Protein AF-A0A954QXV8-F1 (afdb_monomer)

Structure (mmCIF, N/CA/C/O backbone):
data_AF-A0A954QXV8-F1
#
_entry.id   AF-A0A954QXV8-F1
#
loop_
_atom_site.group_PDB
_atom_site.id
_atom_site.type_symbol
_atom_site.label_atom_id
_atom_site.label_alt_id
_atom_site.label_comp_id
_atom_site.label_asym_id
_atom_site.label_entity_id
_atom_site.label_seq_id
_atom_site.pdbx_PDB_ins_code
_atom_site.Cartn_x
_atom_site.Cartn_y
_atom_site.Cartn_z
_atom_site.occupancy
_atom_site.B_iso_or_equiv
_atom_site.auth_seq_id
_atom_site.auth_comp_id
_atom_site.auth_asym_id
_atom_site.auth_atom_id
_atom_site.pdbx_PDB_model_num
ATOM 1 N N . MET A 1 1 ? 9.681 5.645 -32.734 1.00 37.25 1 MET A N 1
ATOM 2 C CA . MET A 1 1 ? 8.278 6.108 -32.811 1.00 37.25 1 MET A CA 1
ATOM 3 C C . MET A 1 1 ? 8.018 6.993 -31.603 1.00 37.25 1 MET A C 1
ATOM 5 O O . MET A 1 1 ? 8.696 6.823 -30.603 1.00 37.25 1 MET A O 1
ATOM 9 N N . VAL A 1 2 ? 7.163 7.994 -31.782 1.00 31.48 2 VAL A N 1
ATOM 10 C CA . VAL A 1 2 ? 7.075 9.261 -31.035 1.00 31.48 2 VAL A CA 1
ATOM 11 C C . VAL A 1 2 ? 6.656 9.068 -29.569 1.00 31.48 2 VAL A C 1
ATOM 13 O O . VAL A 1 2 ? 5.735 8.304 -29.302 1.00 31.48 2 VAL A O 1
ATOM 16 N N . ASN A 1 3 ? 7.324 9.783 -28.656 1.00 35.62 3 ASN A N 1
ATOM 17 C CA . ASN A 1 3 ? 6.923 9.980 -27.261 1.00 35.62 3 ASN A CA 1
ATOM 18 C C . ASN A 1 3 ? 5.467 10.511 -27.206 1.00 35.62 3 ASN A C 1
ATOM 20 O O . ASN A 1 3 ? 5.222 11.598 -27.732 1.00 35.62 3 ASN A O 1
ATOM 24 N N . PRO A 1 4 ? 4.490 9.782 -26.631 1.00 38.16 4 PRO A N 1
ATOM 25 C CA . PRO A 1 4 ? 3.106 10.252 -26.551 1.00 38.16 4 PRO A CA 1
ATOM 26 C C . PRO A 1 4 ? 2.882 11.381 -25.524 1.00 38.16 4 PRO A C 1
ATOM 28 O O . PRO A 1 4 ? 1.779 11.922 -25.468 1.00 38.16 4 PRO A O 1
ATOM 31 N N . TYR A 1 5 ? 3.904 11.776 -24.761 1.00 44.75 5 TYR A N 1
ATOM 32 C CA . TYR A 1 5 ? 3.844 12.832 -23.753 1.00 44.75 5 TYR A CA 1
ATOM 33 C C . TYR A 1 5 ? 4.898 13.892 -24.076 1.00 44.75 5 TYR A C 1
ATOM 35 O O . TYR A 1 5 ? 6.069 13.752 -23.745 1.00 44.75 5 TYR A O 1
ATOM 43 N N . GLY A 1 6 ? 4.479 14.916 -24.822 1.00 34.50 6 GLY A N 1
ATOM 44 C CA . GLY A 1 6 ? 5.359 15.978 -25.301 1.00 34.50 6 GLY A CA 1
ATOM 45 C C . GLY A 1 6 ? 6.200 16.606 -24.189 1.00 34.50 6 GLY A C 1
ATOM 46 O O . GLY A 1 6 ? 5.688 16.923 -23.117 1.00 34.50 6 GLY A O 1
ATOM 47 N N . ASP A 1 7 ? 7.482 16.801 -24.492 1.00 42.16 7 ASP A N 1
ATOM 48 C CA . ASP A 1 7 ? 8.396 17.650 -23.738 1.00 42.16 7 ASP A CA 1
ATOM 49 C C . ASP A 1 7 ? 7.859 19.087 -23.750 1.00 42.16 7 ASP A C 1
ATOM 51 O O . ASP A 1 7 ? 8.075 19.805 -24.720 1.00 42.16 7 ASP A O 1
ATOM 55 N N . GLU A 1 8 ? 7.121 19.497 -22.717 1.00 40.69 8 GLU A N 1
ATOM 56 C CA . GLU A 1 8 ? 7.140 20.867 -22.192 1.00 40.69 8 GLU A CA 1
ATOM 57 C C . GLU A 1 8 ? 6.254 21.010 -20.943 1.00 40.69 8 GLU A C 1
ATOM 59 O O . GLU A 1 8 ? 5.059 20.729 -20.962 1.00 40.69 8 GLU A O 1
ATOM 64 N N . GLN A 1 9 ? 6.870 21.577 -19.899 1.00 38.78 9 GLN A N 1
ATOM 65 C CA . GLN A 1 9 ? 6.298 22.033 -18.627 1.00 38.78 9 GLN A CA 1
ATOM 66 C C . GLN A 1 9 ? 5.905 20.928 -17.642 1.00 38.78 9 GLN A C 1
ATOM 68 O O . GLN A 1 9 ? 4.989 20.157 -17.883 1.00 38.78 9 GLN A O 1
ATOM 73 N N . LEU A 1 10 ? 6.553 20.934 -16.470 1.00 34.97 10 LEU A N 1
ATOM 74 C CA . LEU A 1 10 ? 5.924 21.175 -15.162 1.00 34.97 10 LEU A CA 1
ATOM 75 C C . LEU A 1 10 ? 6.959 20.950 -14.037 1.00 34.97 10 LEU A C 1
ATOM 77 O O . LEU A 1 10 ? 6.813 20.064 -13.205 1.00 34.97 10 LEU A O 1
ATOM 81 N N . LEU A 1 11 ? 7.971 21.820 -13.943 1.00 34.62 11 LEU A N 1
ATOM 82 C CA . LEU A 1 11 ? 8.543 22.120 -12.626 1.00 34.62 11 LEU A CA 1
ATOM 83 C C . LEU A 1 11 ? 7.467 22.904 -11.866 1.00 34.62 11 LEU A C 1
ATOM 85 O O . LEU A 1 11 ? 7.367 24.126 -11.997 1.00 34.62 11 LEU A O 1
ATOM 89 N N . ARG A 1 12 ? 6.579 22.196 -11.162 1.00 37.22 12 ARG A N 1
ATOM 90 C CA . ARG A 1 12 ? 5.643 22.834 -10.233 1.00 37.22 12 ARG A CA 1
ATOM 91 C C . ARG A 1 12 ? 6.369 23.027 -8.902 1.00 37.22 12 ARG A C 1
ATOM 93 O O . ARG A 1 12 ? 6.995 22.082 -8.435 1.00 37.22 12 ARG A O 1
ATOM 100 N N . PRO A 1 13 ? 6.303 24.219 -8.286 1.00 29.39 13 PRO A N 1
ATOM 101 C CA . PRO A 1 13 ? 6.719 24.361 -6.897 1.00 29.39 13 PRO A CA 1
ATOM 102 C C . PRO A 1 13 ? 5.909 23.375 -6.050 1.00 29.39 13 PRO A C 1
ATOM 104 O O . PRO A 1 13 ? 4.724 23.192 -6.334 1.00 29.39 13 PRO A O 1
ATOM 107 N N . HIS A 1 14 ? 6.535 22.762 -5.037 1.00 32.50 14 HIS A N 1
ATOM 108 C CA . HIS A 1 14 ? 5.836 21.994 -4.005 1.00 32.50 14 HIS A CA 1
ATOM 109 C C . HIS A 1 14 ? 4.647 22.829 -3.518 1.00 32.50 14 HIS A C 1
ATOM 111 O O . HIS A 1 14 ? 4.815 23.848 -2.842 1.00 32.50 14 HIS A O 1
ATOM 117 N N . VAL A 1 15 ? 3.438 22.466 -3.946 1.00 33.44 15 VAL A N 1
ATOM 118 C CA . VAL A 1 15 ? 2.226 23.111 -3.460 1.00 33.44 15 VAL A CA 1
ATOM 119 C C . VAL A 1 15 ? 2.023 22.533 -2.073 1.00 33.44 15 VAL A C 1
ATOM 121 O O . VAL A 1 15 ? 1.472 21.450 -1.936 1.00 33.44 15 VAL A O 1
ATOM 124 N N . GLN A 1 16 ? 2.483 23.247 -1.045 1.00 28.80 16 GLN A N 1
ATOM 125 C CA . GLN A 1 16 ? 2.063 22.961 0.321 1.00 28.80 16 GLN A CA 1
ATOM 126 C C . GLN A 1 16 ? 0.553 23.190 0.395 1.00 28.80 16 GLN A C 1
ATOM 128 O O . GLN A 1 16 ? 0.084 24.326 0.495 1.00 28.80 16 GLN A O 1
ATOM 133 N N . ILE A 1 17 ? -0.218 22.108 0.299 1.00 36.47 17 ILE A N 1
ATOM 134 C CA . ILE A 1 17 ? -1.624 22.116 0.678 1.00 36.47 17 ILE A CA 1
ATOM 135 C C . ILE A 1 17 ? -1.617 22.120 2.210 1.00 36.47 17 ILE A C 1
ATOM 137 O O . ILE A 1 17 ? -1.144 21.150 2.802 1.00 36.47 17 ILE A O 1
ATOM 141 N N . PRO A 1 18 ? -2.062 23.200 2.880 1.00 34.66 18 PRO A N 1
ATOM 142 C CA . PRO A 1 18 ? -2.102 23.209 4.334 1.00 34.66 18 PRO A CA 1
ATOM 143 C C . PRO A 1 18 ? -2.962 22.041 4.814 1.00 34.66 18 PRO A C 1
ATOM 145 O O . PRO A 1 18 ? -4.073 21.849 4.311 1.00 34.66 18 PRO A O 1
ATOM 148 N N . ALA A 1 19 ? -2.439 21.265 5.768 1.00 41.94 19 ALA A N 1
ATOM 149 C CA . ALA A 1 19 ? -3.180 20.167 6.366 1.00 41.94 19 ALA A CA 1
ATOM 150 C C . ALA A 1 19 ? -4.525 20.708 6.892 1.00 41.94 19 ALA A C 1
ATOM 152 O O . ALA A 1 19 ? -4.533 21.698 7.636 1.00 41.94 19 ALA A O 1
ATOM 153 N N . PRO A 1 20 ? -5.663 20.128 6.477 1.00 47.28 20 PRO A N 1
ATOM 154 C CA . PRO A 1 20 ? -6.968 20.575 6.943 1.00 47.28 20 PRO A CA 1
ATOM 155 C C . PRO A 1 20 ? -7.058 20.411 8.466 1.00 47.28 20 PRO A C 1
ATOM 157 O O . PRO A 1 20 ? -6.534 19.448 9.031 1.00 47.28 20 PRO A O 1
ATOM 160 N N . LYS A 1 21 ? -7.690 21.369 9.152 1.00 54.53 21 LYS A N 1
ATOM 161 C CA . LYS A 1 21 ? -7.796 21.335 10.619 1.00 54.53 21 LYS A CA 1
ATOM 162 C C . LYS A 1 21 ? -8.685 20.170 11.049 1.00 54.53 21 LYS A C 1
ATOM 164 O O . LYS A 1 21 ? -9.748 19.973 10.467 1.00 54.53 21 LYS A O 1
ATOM 169 N N . LEU A 1 22 ? -8.302 19.453 12.110 1.00 56.78 22 LEU A N 1
ATOM 170 C CA . LEU A 1 22 ? -9.068 18.317 12.655 1.00 56.78 22 LEU A CA 1
ATOM 171 C C . LEU A 1 22 ? -10.550 18.655 12.896 1.00 56.78 22 LEU A C 1
ATOM 173 O O . LEU A 1 22 ? -11.437 17.860 12.597 1.00 56.78 22 LEU A O 1
ATOM 177 N N . GLU A 1 23 ? -10.827 19.876 13.351 1.00 57.84 23 GLU A N 1
ATOM 178 C CA . GLU A 1 23 ? -12.173 20.404 13.618 1.00 57.84 23 GLU A CA 1
ATOM 179 C C . GLU A 1 23 ? -13.092 20.408 12.378 1.00 57.84 23 GLU A C 1
ATOM 181 O O . GLU A 1 23 ? -14.313 20.345 12.512 1.00 57.84 23 GLU A O 1
ATOM 186 N N . GLU A 1 24 ? -12.534 20.452 11.163 1.00 57.34 24 GLU A N 1
ATOM 187 C CA . GLU A 1 24 ? -13.291 20.405 9.902 1.00 57.34 24 GLU A CA 1
ATOM 188 C C . GLU A 1 24 ? -13.816 18.992 9.586 1.00 57.34 24 GLU A C 1
ATOM 190 O O . GLU A 1 24 ? -14.741 18.828 8.782 1.00 57.34 24 GLU A O 1
ATOM 195 N N . PHE A 1 25 ? -13.262 17.966 10.238 1.00 54.22 25 PHE A N 1
ATOM 196 C CA . PHE A 1 25 ? -13.650 16.569 10.052 1.00 54.22 25 PHE A CA 1
ATOM 197 C C . PHE A 1 25 ? -14.694 16.097 11.064 1.00 54.22 25 PHE A C 1
ATOM 199 O O . PHE A 1 25 ? -15.530 15.264 10.706 1.00 54.22 25 PHE A O 1
ATOM 206 N N . PHE A 1 26 ? -14.727 16.675 12.266 1.00 55.66 26 PHE A N 1
ATOM 207 C CA . PHE A 1 26 ? -15.616 16.270 13.359 1.00 55.66 26 PHE A CA 1
ATOM 208 C C . PHE A 1 26 ? -16.707 17.332 13.612 1.00 55.66 26 PHE A C 1
ATOM 210 O O . PHE A 1 26 ? -16.516 18.279 14.370 1.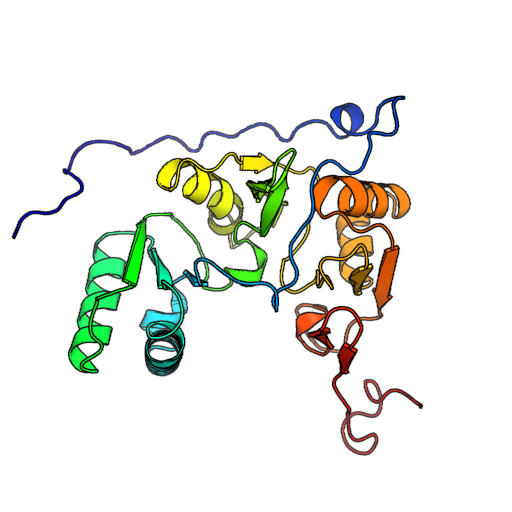00 55.66 26 PHE A O 1
ATOM 217 N N . GLY A 1 27 ? -17.870 17.188 12.958 1.00 51.31 27 GLY A N 1
ATOM 218 C CA . GLY A 1 27 ? -19.028 18.094 13.080 1.00 51.31 27 GLY A CA 1
ATOM 219 C C . GLY A 1 27 ? -20.341 17.375 13.454 1.00 51.31 27 GLY A C 1
ATOM 220 O O . GLY A 1 27 ? -20.436 16.162 13.277 1.00 51.31 27 GLY A O 1
ATOM 221 N N . PRO A 1 28 ? -21.390 18.092 13.926 1.00 45.66 28 PRO A N 1
ATOM 222 C CA . PRO A 1 28 ? -22.582 17.533 14.600 1.00 45.66 28 PRO A CA 1
ATOM 223 C C . PRO A 1 28 ? -23.563 16.728 13.721 1.00 45.66 28 PRO A C 1
ATOM 225 O O . PRO A 1 28 ? -24.684 16.438 14.135 1.00 45.66 28 PRO A O 1
ATOM 228 N N . ALA A 1 29 ? -23.157 16.328 12.521 1.00 47.06 29 ALA A N 1
ATOM 229 C CA . ALA A 1 29 ? -23.859 15.335 11.725 1.00 47.06 29 ALA A CA 1
ATOM 230 C C . ALA A 1 29 ? -22.914 14.148 11.546 1.00 47.06 29 ALA A C 1
ATOM 232 O O . ALA A 1 29 ? -22.056 14.190 10.665 1.00 47.06 29 ALA A O 1
ATOM 233 N N . ALA A 1 30 ? -23.074 13.110 12.375 1.00 43.81 30 ALA A N 1
ATOM 234 C CA . ALA A 1 30 ? -22.459 11.803 12.158 1.00 43.81 30 ALA A CA 1
ATOM 235 C C . ALA A 1 30 ? -22.777 11.367 10.719 1.00 43.81 30 ALA A C 1
ATOM 237 O O . ALA A 1 30 ? -23.913 11.021 10.377 1.00 43.81 30 ALA A O 1
ATOM 238 N N . ALA A 1 31 ? -21.808 11.543 9.827 1.00 47.50 31 ALA A N 1
ATOM 239 C CA . ALA A 1 31 ? -22.0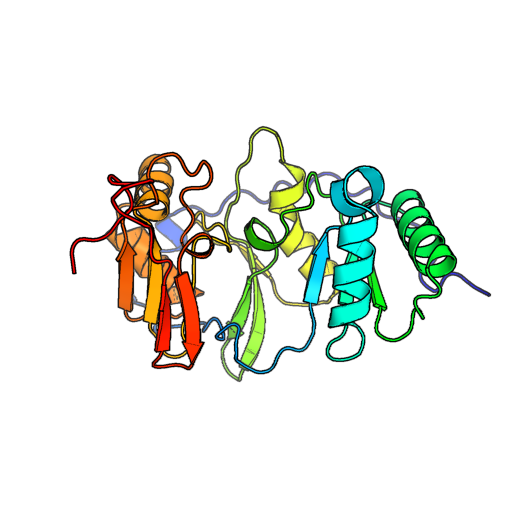17 11.350 8.410 1.00 47.50 31 ALA A CA 1
ATOM 240 C C . ALA A 1 31 ? -21.978 9.849 8.138 1.00 47.50 31 ALA A C 1
ATOM 242 O O . ALA A 1 31 ? -20.987 9.194 8.439 1.00 47.50 31 ALA A O 1
ATOM 243 N N . LYS A 1 32 ? -23.059 9.335 7.542 1.00 56.78 32 LYS A N 1
ATOM 244 C CA . LYS A 1 32 ? -23.138 8.007 6.918 1.00 56.78 32 LYS A CA 1
ATOM 245 C C . LYS A 1 32 ? -21.806 7.632 6.259 1.00 56.78 32 LYS A C 1
ATOM 247 O O . LYS A 1 32 ? -21.222 8.491 5.598 1.00 56.78 32 LYS A O 1
ATOM 252 N N . GLN A 1 33 ? -21.400 6.368 6.389 1.00 60.97 33 GLN A N 1
ATOM 253 C CA . GLN A 1 33 ? -20.302 5.742 5.643 1.00 60.97 33 GLN A CA 1
ATOM 254 C C . GLN A 1 33 ? -20.290 6.272 4.200 1.00 60.97 33 GLN A C 1
ATOM 256 O O . GLN A 1 33 ? -21.235 6.046 3.438 1.00 60.97 33 GLN A O 1
ATOM 261 N N . ARG A 1 34 ? -19.284 7.087 3.860 1.00 75.88 34 ARG A N 1
ATOM 262 C CA . ARG A 1 34 ? -19.252 7.819 2.578 1.00 75.88 34 ARG A CA 1
ATOM 263 C C . ARG A 1 34 ? -18.535 7.039 1.492 1.00 75.88 34 ARG A C 1
ATOM 265 O O . ARG A 1 34 ? -18.808 7.230 0.308 1.00 75.88 34 ARG A O 1
ATOM 272 N N . TYR A 1 35 ? -17.609 6.193 1.916 1.00 91.06 35 TYR A N 1
ATOM 273 C CA . TYR A 1 35 ? -16.692 5.474 1.059 1.00 91.06 35 TYR A CA 1
ATOM 274 C C . TYR A 1 35 ? -16.529 4.048 1.574 1.00 91.06 35 TYR A C 1
ATOM 276 O O . TYR A 1 35 ? -16.724 3.773 2.758 1.00 91.06 35 TYR A O 1
ATOM 284 N N . ARG A 1 36 ? -16.183 3.138 0.668 1.00 93.38 36 ARG A N 1
ATOM 285 C CA . ARG A 1 36 ? -15.904 1.738 0.985 1.00 93.38 36 ARG A CA 1
ATOM 286 C C . ARG A 1 36 ? -14.626 1.308 0.291 1.00 93.38 36 ARG A C 1
ATOM 288 O O . ARG A 1 36 ? -14.577 1.344 -0.941 1.00 93.38 36 ARG A O 1
ATOM 295 N N . LEU A 1 37 ? -13.643 0.852 1.057 1.00 96.31 37 LEU A N 1
ATOM 296 C CA . LEU A 1 37 ? -12.468 0.184 0.517 1.00 96.31 37 LEU A CA 1
ATOM 297 C C . LEU A 1 37 ? -12.865 -1.245 0.081 1.00 96.31 37 LEU A C 1
ATOM 299 O O . LEU A 1 37 ? -13.433 -1.994 0.882 1.00 96.31 37 LEU A O 1
ATOM 303 N N . PRO A 1 38 ? -12.673 -1.629 -1.194 1.00 96.69 38 PRO A N 1
ATOM 304 C CA . PRO A 1 38 ? -12.849 -3.013 -1.631 1.00 96.69 38 PRO A CA 1
ATOM 305 C C . PRO A 1 38 ? -11.864 -3.958 -0.933 1.00 96.69 38 PRO A C 1
ATOM 307 O O . PRO A 1 38 ? -10.802 -3.534 -0.487 1.00 96.69 38 PRO A O 1
ATOM 310 N N . ALA A 1 39 ? -12.200 -5.246 -0.872 1.00 97.19 39 ALA A N 1
ATOM 311 C CA . ALA A 1 39 ? -11.250 -6.247 -0.396 1.00 97.19 39 ALA A CA 1
ATOM 312 C C . ALA A 1 39 ? -10.165 -6.503 -1.447 1.00 97.19 39 ALA A C 1
ATOM 314 O O . ALA A 1 39 ? -10.439 -6.404 -2.643 1.00 97.19 39 ALA A O 1
ATOM 315 N N . GLU A 1 40 ? -8.979 -6.948 -1.034 1.00 96.62 40 GLU A N 1
ATOM 316 C CA . GLU A 1 40 ? -7.911 -7.283 -1.986 1.00 96.62 40 GLU A CA 1
ATOM 317 C C . GLU A 1 40 ? -8.281 -8.473 -2.897 1.00 96.62 40 GLU A C 1
ATOM 319 O O . GLU A 1 40 ? -7.838 -8.544 -4.038 1.00 96.62 40 GLU A O 1
ATOM 324 N N . PHE A 1 41 ? -9.168 -9.371 -2.455 1.00 95.88 41 PHE A N 1
ATOM 325 C CA . PHE A 1 41 ? -9.691 -10.463 -3.288 1.00 95.88 41 PHE A CA 1
ATOM 326 C C . PHE A 1 41 ? -10.864 -10.050 -4.205 1.00 95.88 41 PHE A C 1
ATOM 328 O O . PHE A 1 41 ? -11.326 -10.872 -5.001 1.00 95.88 41 PHE A O 1
ATOM 335 N N . ASP A 1 42 ? -11.401 -8.826 -4.088 1.00 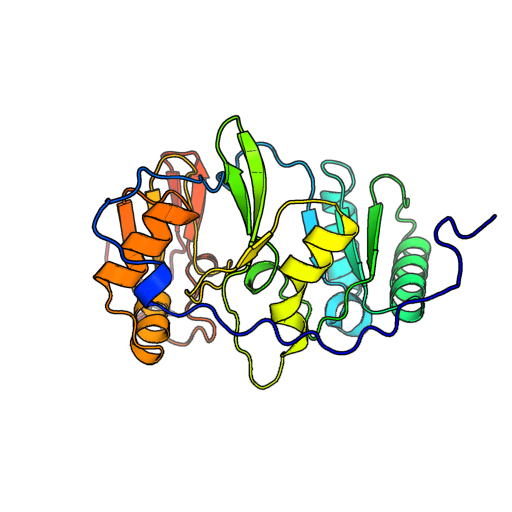95.75 42 ASP A N 1
ATOM 336 C CA . ASP A 1 42 ? -12.405 -8.325 -5.038 1.00 95.75 42 ASP A CA 1
ATOM 337 C C . ASP A 1 42 ? -11.724 -8.056 -6.411 1.00 95.75 42 ASP A C 1
ATOM 339 O O . ASP A 1 42 ? -10.514 -7.835 -6.472 1.00 95.75 42 ASP A O 1
ATOM 343 N N . PRO A 1 43 ? -12.458 -8.071 -7.544 1.00 94.00 43 PRO A N 1
ATOM 344 C CA . PRO A 1 43 ? -11.863 -7.839 -8.862 1.00 94.00 43 PRO A CA 1
ATOM 345 C C . PRO A 1 43 ? -11.101 -6.510 -8.959 1.00 94.00 43 PRO A C 1
ATOM 347 O O . PRO A 1 43 ? -11.651 -5.448 -8.660 1.00 94.00 43 PRO A O 1
ATOM 350 N N . GLN A 1 44 ? -9.861 -6.577 -9.443 1.00 92.38 44 GLN A N 1
ATOM 351 C CA . GLN A 1 44 ? -8.945 -5.441 -9.540 1.00 92.38 44 GLN A CA 1
ATOM 352 C C . GLN A 1 44 ? -8.796 -4.959 -10.990 1.00 92.38 44 GLN A C 1
ATOM 354 O O . GLN A 1 44 ? -8.908 -5.740 -11.935 1.00 92.38 44 GLN A O 1
ATOM 359 N N . GLN A 1 45 ? -8.523 -3.664 -11.168 1.00 91.50 45 GLN A N 1
ATOM 360 C CA . GLN A 1 45 ? -8.275 -3.058 -12.487 1.00 91.50 45 GLN A CA 1
ATOM 361 C C . GLN A 1 45 ? -6.792 -2.795 -12.772 1.00 91.50 45 GLN A C 1
ATOM 363 O O . GLN A 1 45 ? -6.453 -2.418 -13.891 1.00 91.50 45 GLN A O 1
ATOM 368 N N . GLY A 1 46 ? -5.922 -2.963 -11.780 1.00 94.31 46 GLY A N 1
ATOM 369 C CA . GLY A 1 46 ? -4.503 -2.655 -11.885 1.00 94.31 46 GLY A CA 1
ATOM 370 C C . GLY A 1 46 ? -3.740 -3.128 -10.651 1.00 94.31 46 GLY A C 1
ATOM 371 O O . GLY A 1 46 ? -4.319 -3.184 -9.568 1.00 94.31 46 GLY A O 1
ATOM 372 N N . LEU A 1 47 ? -2.454 -3.419 -10.823 1.00 97.38 47 LEU A N 1
ATOM 373 C CA . LEU A 1 47 ? -1.470 -3.536 -9.749 1.00 97.38 47 LEU A CA 1
ATOM 374 C C . LEU A 1 47 ? -0.550 -2.316 -9.816 1.00 97.38 47 LEU A C 1
ATOM 376 O O . LEU A 1 47 ? 0.093 -2.103 -10.842 1.00 97.38 47 LEU A O 1
ATOM 380 N N . LEU A 1 48 ? -0.488 -1.530 -8.744 1.00 97.62 48 LEU A N 1
ATOM 381 C CA . LEU A 1 48 ? 0.448 -0.414 -8.626 1.00 97.62 48 LEU A CA 1
ATOM 382 C C . LEU A 1 48 ? 1.790 -0.915 -8.081 1.00 97.62 48 LEU A C 1
ATOM 384 O O . LEU A 1 48 ? 1.810 -1.693 -7.129 1.00 97.62 48 LEU A O 1
ATOM 388 N N . LEU A 1 49 ? 2.892 -0.476 -8.683 1.00 97.50 49 LEU A N 1
ATOM 389 C CA . LEU A 1 49 ? 4.240 -0.902 -8.323 1.00 97.50 49 LEU A CA 1
ATOM 390 C C . LEU A 1 49 ? 5.211 0.283 -8.407 1.00 97.50 49 LEU A C 1
ATOM 392 O O . LEU A 1 49 ? 5.369 0.864 -9.474 1.00 97.50 49 LEU A O 1
ATOM 396 N N . ALA A 1 50 ? 5.883 0.637 -7.314 1.00 97.25 50 ALA A N 1
ATOM 397 C CA . ALA A 1 50 ? 6.892 1.701 -7.311 1.00 97.25 50 ALA A CA 1
ATOM 398 C C . ALA A 1 50 ? 8.294 1.188 -7.659 1.00 97.25 50 ALA A C 1
ATOM 400 O O . ALA A 1 50 ? 8.851 0.373 -6.931 1.00 97.25 50 ALA A O 1
ATOM 401 N N . CYS A 1 51 ? 8.877 1.649 -8.769 1.00 96.25 51 CYS A N 1
ATOM 402 C CA . CYS A 1 51 ? 10.070 1.028 -9.348 1.00 96.25 51 CYS A CA 1
ATOM 403 C C . CYS A 1 51 ? 11.356 1.185 -8.521 1.00 96.25 51 CYS A C 1
ATOM 405 O O . CYS A 1 51 ? 12.093 0.210 -8.446 1.00 96.25 51 CYS A O 1
ATOM 407 N N . ARG A 1 52 ? 11.626 2.363 -7.935 1.00 94.00 52 ARG A N 1
ATOM 408 C CA . ARG A 1 52 ? 12.785 2.727 -7.068 1.00 94.00 52 ARG A CA 1
ATOM 409 C C . ARG A 1 52 ? 13.844 1.638 -6.844 1.00 94.00 52 ARG A C 1
ATOM 411 O O . ARG A 1 52 ? 14.541 1.235 -7.772 1.00 94.00 52 ARG A O 1
ATOM 418 N N . GLU A 1 53 ? 13.983 1.168 -5.605 1.00 94.31 53 GLU A N 1
ATOM 419 C CA . GLU A 1 53 ? 14.981 0.184 -5.205 1.00 94.31 53 GLU A CA 1
ATOM 420 C C . GLU A 1 53 ? 14.713 -1.187 -5.838 1.00 94.31 53 GLU A C 1
ATOM 422 O O . GLU A 1 53 ? 15.622 -2.016 -5.906 1.00 94.31 53 GLU A O 1
ATOM 427 N N . MET A 1 54 ? 13.500 -1.433 -6.350 1.00 94.50 54 MET A N 1
ATOM 428 C CA . MET A 1 54 ? 13.182 -2.661 -7.074 1.00 94.50 54 MET A CA 1
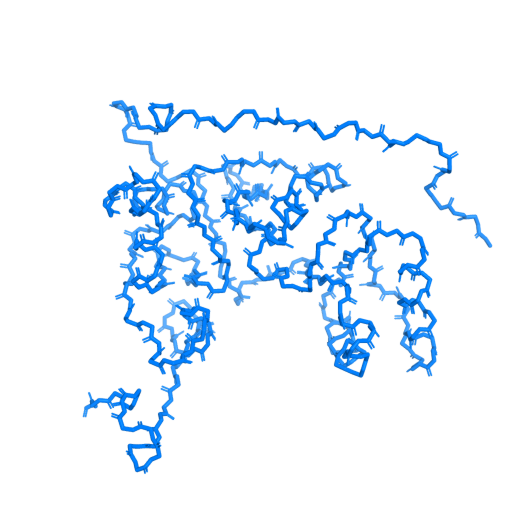ATOM 429 C C . MET A 1 54 ? 14.012 -2.819 -8.350 1.00 94.50 54 MET A C 1
ATOM 431 O O . MET A 1 54 ? 14.416 -3.938 -8.646 1.00 94.50 54 MET A O 1
ATOM 435 N N . LEU A 1 55 ? 14.314 -1.743 -9.079 1.00 95.69 55 LEU A N 1
ATOM 436 C CA . LEU A 1 55 ? 15.149 -1.837 -10.282 1.00 95.69 55 LEU A CA 1
ATOM 437 C C . LEU A 1 55 ? 16.632 -2.016 -9.948 1.00 95.69 55 LEU A C 1
ATOM 439 O O . LEU A 1 55 ? 17.304 -2.837 -10.565 1.00 95.69 55 LEU A O 1
ATOM 443 N N . ASP A 1 56 ? 17.137 -1.274 -8.963 1.00 92.44 56 ASP A N 1
ATOM 444 C CA . ASP A 1 56 ? 18.581 -1.208 -8.705 1.00 92.44 56 ASP A CA 1
ATOM 445 C C . ASP A 1 56 ? 19.066 -2.295 -7.735 1.00 92.44 56 ASP A C 1
ATOM 447 O O . ASP A 1 56 ? 20.162 -2.836 -7.882 1.00 92.44 56 ASP A O 1
ATOM 451 N N . THR A 1 57 ? 18.255 -2.623 -6.725 1.00 96.44 57 THR A N 1
ATOM 452 C CA . THR A 1 57 ? 18.638 -3.527 -5.626 1.00 96.44 57 THR A CA 1
ATOM 453 C C . THR A 1 57 ? 18.002 -4.906 -5.765 1.00 96.44 57 THR A C 1
ATOM 455 O O . THR A 1 57 ? 18.615 -5.906 -5.390 1.00 96.44 57 THR A O 1
ATOM 458 N N . LEU A 1 58 ? 16.784 -4.982 -6.311 1.00 97.25 58 LEU A N 1
ATOM 459 C CA . LEU A 1 58 ? 16.012 -6.225 -6.424 1.00 97.25 58 LEU A CA 1
ATOM 460 C C . LEU A 1 58 ? 15.522 -6.515 -7.864 1.00 97.25 58 LEU A C 1
ATOM 462 O O . LEU A 1 58 ? 14.372 -6.941 -8.026 1.00 97.25 58 LEU A O 1
ATOM 466 N N . PRO A 1 59 ? 16.357 -6.349 -8.914 1.00 97.38 59 PRO A N 1
ATOM 467 C CA . PRO A 1 59 ? 15.908 -6.400 -10.313 1.00 97.38 59 PRO A CA 1
ATOM 468 C C . PRO A 1 59 ? 15.218 -7.718 -10.680 1.00 97.38 59 PRO A C 1
ATOM 470 O O . PRO A 1 59 ? 14.218 -7.738 -11.397 1.00 97.38 59 PRO A O 1
ATOM 473 N N . GLU A 1 60 ? 15.709 -8.836 -10.145 1.00 97.69 60 GLU A N 1
ATOM 474 C CA . GLU A 1 60 ? 15.119 -10.152 -10.394 1.00 97.69 60 GLU A CA 1
ATOM 475 C C . GLU A 1 60 ? 13.721 -10.289 -9.779 1.00 97.69 60 GLU A C 1
ATOM 477 O O . GLU A 1 60 ? 12.827 -10.870 -10.396 1.00 97.69 60 GLU A O 1
ATOM 482 N N . LEU A 1 61 ? 13.504 -9.729 -8.583 1.00 97.56 61 LEU A N 1
ATOM 483 C CA . LEU A 1 61 ? 12.189 -9.725 -7.942 1.00 97.56 61 LEU A CA 1
ATOM 484 C C . LEU A 1 61 ? 11.211 -8.856 -8.735 1.00 97.56 61 LEU A C 1
ATOM 486 O O . LEU A 1 61 ? 10.089 -9.289 -8.996 1.00 97.56 61 LEU A O 1
ATOM 490 N N . PHE A 1 62 ? 11.650 -7.675 -9.174 1.00 98.06 62 PHE A N 1
ATOM 491 C CA . PHE A 1 62 ? 10.861 -6.806 -10.045 1.00 98.06 62 PHE A CA 1
ATOM 492 C C . PHE A 1 62 ? 10.392 -7.554 -11.300 1.00 98.06 62 PHE A C 1
ATOM 494 O O . PHE A 1 62 ? 9.192 -7.620 -11.581 1.00 98.06 62 PHE A O 1
ATOM 501 N N . VAL A 1 63 ? 11.316 -8.209 -12.011 1.00 98.31 63 VAL A N 1
ATOM 502 C CA . VAL A 1 63 ? 10.993 -8.997 -13.210 1.00 98.31 63 VAL A CA 1
ATOM 503 C C . VAL A 1 63 ? 10.029 -10.139 -12.885 1.00 98.31 63 VAL A C 1
ATOM 505 O O . VAL A 1 63 ? 9.112 -10.398 -13.667 1.00 98.31 63 VAL A O 1
ATOM 508 N N . GLN A 1 64 ? 10.202 -10.828 -11.754 1.00 98.31 64 GLN A N 1
ATOM 509 C CA . GLN A 1 64 ? 9.312 -11.916 -11.338 1.00 98.31 64 GLN A CA 1
ATOM 510 C C . GLN A 1 64 ? 7.888 -11.426 -11.059 1.00 98.31 64 GLN A C 1
ATOM 512 O O . GLN A 1 64 ? 6.939 -12.037 -11.558 1.00 98.31 64 GLN A O 1
ATOM 517 N N . ILE A 1 65 ? 7.735 -10.313 -10.335 1.00 98.12 65 ILE A N 1
ATOM 518 C CA . ILE A 1 65 ? 6.433 -9.692 -10.059 1.00 98.12 65 ILE A CA 1
ATOM 519 C C . ILE A 1 65 ? 5.757 -9.301 -11.375 1.00 98.12 65 ILE A C 1
ATOM 521 O O . ILE A 1 65 ? 4.631 -9.726 -11.636 1.00 98.12 65 ILE A O 1
ATOM 525 N N . VAL A 1 66 ? 6.453 -8.560 -12.246 1.00 98.38 66 VAL A N 1
ATOM 526 C CA . VAL A 1 66 ? 5.890 -8.097 -13.525 1.00 98.38 66 VAL A CA 1
ATOM 527 C C . VAL A 1 66 ? 5.512 -9.281 -14.420 1.00 98.38 66 VAL A C 1
ATOM 529 O O . VAL A 1 66 ? 4.414 -9.307 -14.981 1.00 98.38 66 VAL A O 1
ATOM 532 N N . ARG A 1 67 ? 6.376 -10.301 -14.520 1.00 98.19 67 ARG A N 1
ATOM 533 C CA . ARG A 1 67 ? 6.114 -11.520 -15.303 1.00 98.19 67 ARG A CA 1
ATOM 534 C C . ARG A 1 67 ? 4.866 -12.252 -14.815 1.00 98.19 67 ARG A C 1
ATOM 536 O O . ARG A 1 67 ? 4.110 -12.754 -15.647 1.00 98.19 67 ARG A O 1
ATOM 543 N N . ALA A 1 68 ? 4.673 -12.330 -13.500 1.00 98.25 68 ALA A N 1
ATOM 544 C CA . ALA A 1 68 ? 3.538 -13.011 -12.893 1.00 98.25 68 ALA A CA 1
ATOM 545 C C . ALA A 1 68 ? 2.239 -12.200 -13.011 1.00 98.25 68 ALA A C 1
ATOM 547 O O . ALA A 1 68 ? 1.207 -12.772 -13.340 1.00 98.25 68 ALA A O 1
ATOM 548 N N . ALA A 1 69 ? 2.278 -10.885 -12.785 1.00 97.69 69 ALA A N 1
ATOM 549 C CA . ALA A 1 69 ? 1.081 -10.044 -12.724 1.00 97.69 69 ALA A CA 1
ATOM 550 C C . ALA A 1 69 ? 0.537 -9.649 -14.108 1.00 97.69 69 ALA A C 1
ATOM 552 O O . ALA A 1 69 ? -0.673 -9.731 -14.340 1.00 97.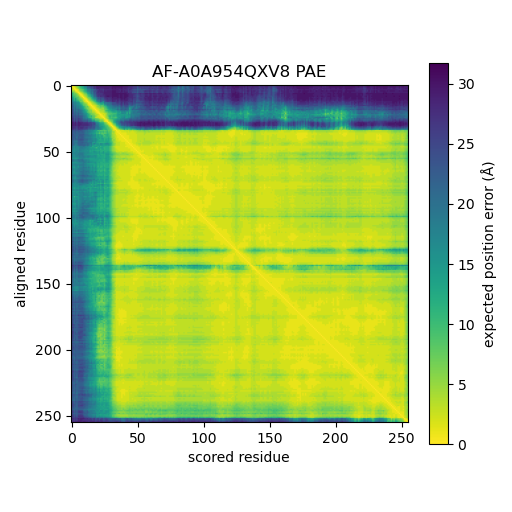69 69 ALA A O 1
ATOM 553 N N . ARG A 1 70 ? 1.421 -9.273 -15.049 1.00 97.12 70 ARG A N 1
ATOM 554 C CA . ARG A 1 70 ? 1.058 -8.724 -16.374 1.00 97.12 70 ARG A CA 1
ATOM 555 C C . ARG A 1 70 ? -0.001 -9.543 -17.131 1.00 97.12 70 ARG A C 1
ATOM 557 O O . ARG A 1 70 ? -0.884 -8.924 -17.723 1.00 97.12 70 ARG A O 1
ATOM 564 N N . PRO A 1 71 ? 0.039 -10.892 -17.176 1.00 97.00 71 PRO A N 1
ATOM 565 C CA . PRO A 1 71 ? -0.966 -11.672 -17.906 1.00 97.00 71 PRO A CA 1
ATOM 566 C C . PRO A 1 71 ? -2.386 -11.594 -17.326 1.00 97.00 71 PRO A C 1
ATOM 568 O O . PRO A 1 71 ? -3.331 -11.996 -18.003 1.00 97.00 71 PRO A O 1
ATOM 571 N N . HIS A 1 72 ? -2.542 -11.125 -16.085 1.00 95.88 72 HIS A N 1
ATOM 572 C CA . HIS A 1 72 ? -3.805 -11.161 -15.346 1.00 95.88 72 HIS A CA 1
ATOM 573 C C . HIS A 1 72 ? -4.404 -9.775 -15.112 1.00 95.88 72 HIS A C 1
ATOM 575 O O . HIS A 1 72 ? -5.624 -9.626 -15.156 1.00 95.88 72 HIS A O 1
ATOM 581 N N . VAL A 1 73 ? -3.565 -8.767 -14.870 1.00 96.25 73 VAL A N 1
ATOM 582 C CA . VAL A 1 73 ? -3.997 -7.413 -14.514 1.00 96.25 73 VAL A CA 1
ATOM 583 C C . VAL A 1 73 ? -3.013 -6.383 -15.084 1.00 96.25 73 VAL A C 1
ATOM 585 O O . VAL A 1 73 ? -1.820 -6.688 -15.170 1.00 96.25 73 VAL A O 1
ATOM 588 N N . PRO A 1 74 ? -3.472 -5.188 -15.510 1.00 97.00 74 PRO A N 1
ATOM 589 C CA . PRO A 1 74 ? -2.566 -4.103 -15.877 1.00 97.00 74 PRO A CA 1
ATOM 590 C C . PRO A 1 74 ? -1.572 -3.802 -14.754 1.00 97.00 74 PRO A C 1
ATOM 592 O O . PRO A 1 74 ? -1.972 -3.657 -13.601 1.00 97.00 74 PRO A O 1
ATOM 595 N N . VAL A 1 75 ? -0.286 -3.693 -15.078 1.00 98.25 75 VAL A N 1
ATOM 596 C CA . VAL A 1 75 ? 0.750 -3.314 -14.107 1.00 98.25 75 VAL A CA 1
ATOM 597 C C . VAL A 1 75 ? 1.079 -1.845 -14.320 1.00 98.25 75 VAL A C 1
ATOM 599 O O . VAL A 1 75 ? 1.565 -1.459 -15.383 1.00 98.25 75 VAL A O 1
ATOM 602 N N . VAL A 1 76 ? 0.778 -1.026 -13.319 1.00 97.81 76 VAL A N 1
ATOM 603 C CA . VAL A 1 76 ? 1.026 0.414 -13.305 1.00 97.81 76 VAL A CA 1
ATOM 604 C C . VAL A 1 76 ? 2.296 0.667 -12.505 1.00 97.81 76 VAL A C 1
ATOM 606 O O . VAL A 1 76 ? 2.325 0.473 -11.296 1.00 97.81 76 VAL A O 1
ATOM 609 N N . MET A 1 77 ? 3.352 1.083 -13.187 1.00 97.56 77 MET A N 1
ATOM 610 C CA . MET A 1 77 ? 4.668 1.326 -12.616 1.00 97.56 77 MET A CA 1
ATOM 611 C C . MET A 1 77 ? 4.869 2.812 -12.343 1.00 97.56 77 MET A C 1
ATOM 613 O O . MET A 1 77 ? 4.772 3.631 -13.261 1.00 97.56 77 MET A O 1
ATOM 617 N N . LEU A 1 78 ? 5.157 3.155 -11.091 1.00 98.00 78 LEU A N 1
ATOM 618 C CA . LEU A 1 78 ? 5.600 4.493 -10.728 1.00 98.00 78 LEU A CA 1
ATOM 619 C C . LEU A 1 78 ? 7.084 4.616 -11.029 1.00 98.00 78 LEU A C 1
ATOM 621 O O . LEU A 1 78 ? 7.878 3.777 -10.602 1.00 98.00 78 LEU A O 1
ATOM 625 N N . VAL A 1 79 ? 7.437 5.669 -11.756 1.00 97.25 79 VAL A N 1
ATOM 626 C CA . VAL A 1 79 ? 8.822 6.027 -12.065 1.00 97.25 79 VAL A CA 1
ATOM 627 C C . VAL A 1 79 ? 9.083 7.477 -11.674 1.00 97.25 79 VAL A C 1
ATOM 629 O O . VAL A 1 79 ? 8.185 8.306 -11.782 1.00 97.25 79 VAL A O 1
ATOM 632 N N . ASN A 1 80 ? 10.286 7.802 -11.208 1.00 95.69 80 ASN A N 1
ATOM 633 C CA . ASN A 1 80 ? 10.626 9.182 -10.835 1.00 95.69 80 ASN A CA 1
ATOM 634 C C . ASN A 1 80 ? 10.815 10.084 -12.050 1.00 95.69 80 ASN A C 1
ATOM 636 O O . ASN A 1 80 ? 10.515 11.271 -11.981 1.00 95.69 80 ASN A O 1
ATOM 640 N N . ASP A 1 81 ? 11.363 9.524 -13.125 1.00 94.94 81 ASP A N 1
ATOM 641 C CA . ASP A 1 81 ? 11.772 10.255 -14.312 1.00 94.94 81 ASP A CA 1
ATOM 642 C C . ASP A 1 81 ? 11.953 9.314 -15.518 1.00 94.94 81 ASP A C 1
ATOM 644 O O . ASP A 1 81 ? 11.822 8.083 -15.449 1.00 94.94 81 ASP A O 1
ATOM 648 N N . ASN A 1 82 ? 12.306 9.921 -16.650 1.00 95.94 82 ASN A N 1
ATOM 649 C CA . ASN A 1 82 ? 12.612 9.221 -17.889 1.00 95.94 82 ASN A CA 1
ATOM 650 C C . ASN A 1 82 ? 13.839 8.293 -17.807 1.00 95.94 82 ASN A C 1
ATOM 652 O O . ASN A 1 82 ? 13.966 7.399 -18.644 1.00 95.94 82 ASN A O 1
ATOM 656 N N . GLU A 1 83 ? 14.788 8.514 -16.897 1.00 96.62 83 GLU A N 1
ATOM 657 C CA . GLU A 1 83 ? 15.952 7.632 -16.740 1.00 96.62 83 GLU A CA 1
ATOM 658 C C . GLU A 1 83 ? 15.528 6.317 -16.091 1.00 96.62 83 GLU A C 1
ATOM 660 O O . GLU A 1 83 ? 15.773 5.249 -16.656 1.00 96.62 83 GLU A O 1
ATOM 665 N N . GLN A 1 84 ? 14.780 6.388 -14.992 1.00 96.81 84 GLN A N 1
ATOM 666 C CA . GLN A 1 84 ? 14.238 5.206 -14.331 1.00 96.81 84 GLN A CA 1
ATOM 667 C C . GLN A 1 84 ? 13.252 4.445 -15.228 1.00 96.81 84 GLN A C 1
ATOM 669 O O . GLN A 1 84 ? 13.267 3.213 -15.258 1.00 96.81 84 GLN A O 1
ATOM 674 N N . TRP A 1 85 ? 12.446 5.158 -16.023 1.00 97.56 85 TRP A N 1
ATOM 675 C CA . TRP A 1 85 ? 11.610 4.536 -17.054 1.00 97.56 85 TRP A CA 1
ATOM 676 C C . TRP A 1 85 ? 12.437 3.724 -18.061 1.00 97.56 85 TRP A C 1
ATOM 678 O O . TRP A 1 85 ? 12.111 2.565 -18.331 1.00 97.56 85 TRP A O 1
ATOM 688 N N . ARG A 1 86 ? 13.525 4.297 -18.599 1.00 98.06 86 ARG A N 1
ATOM 689 C CA . ARG A 1 86 ? 14.415 3.581 -19.531 1.00 98.06 86 ARG A CA 1
ATOM 690 C C . ARG A 1 86 ? 15.046 2.366 -18.864 1.00 98.06 86 ARG A C 1
ATOM 692 O O . ARG A 1 86 ? 15.036 1.299 -19.469 1.00 98.06 86 ARG A O 1
ATOM 699 N N . HIS A 1 87 ? 15.516 2.506 -17.625 1.00 97.88 87 HIS A N 1
ATOM 700 C CA . HIS A 1 87 ? 16.102 1.396 -16.878 1.00 97.88 87 HIS A CA 1
ATOM 701 C C . HIS A 1 87 ? 15.101 0.239 -16.710 1.00 97.88 87 HIS A C 1
ATOM 703 O O . HIS A 1 87 ? 15.435 -0.911 -17.000 1.00 97.88 87 HIS A O 1
ATOM 709 N N . ALA A 1 88 ? 13.849 0.533 -16.341 1.00 97.94 88 ALA A N 1
ATOM 710 C CA . ALA A 1 88 ? 12.798 -0.480 -16.243 1.00 97.94 88 ALA A CA 1
ATOM 711 C C . ALA A 1 88 ? 12.577 -1.208 -17.579 1.00 97.94 88 ALA A C 1
ATOM 713 O O . ALA A 1 88 ? 12.516 -2.436 -17.614 1.00 97.94 88 ALA A O 1
ATOM 714 N N . ILE A 1 89 ? 12.482 -0.459 -18.681 1.00 98.25 89 ILE A N 1
ATOM 715 C CA . ILE A 1 89 ? 12.284 -1.015 -20.025 1.00 98.25 89 ILE A CA 1
ATOM 716 C C . ILE A 1 89 ? 13.459 -1.905 -20.444 1.00 98.25 89 ILE A C 1
ATOM 718 O O . ILE A 1 89 ? 13.241 -3.037 -20.868 1.00 98.25 89 ILE A O 1
ATOM 722 N N . GLU A 1 90 ? 14.698 -1.445 -20.275 1.00 98.25 90 GLU A N 1
ATOM 723 C CA . GLU A 1 90 ? 15.899 -2.217 -20.618 1.00 98.25 90 GLU A CA 1
ATOM 724 C C . GLU A 1 90 ? 15.986 -3.522 -19.812 1.00 98.25 90 GLU A C 1
ATOM 726 O O . GLU A 1 90 ? 16.290 -4.590 -20.361 1.00 98.25 90 GLU A O 1
ATOM 731 N N . LEU A 1 91 ? 15.657 -3.465 -18.517 1.00 98.31 91 LEU A N 1
ATOM 732 C CA . LEU A 1 91 ? 15.614 -4.640 -17.653 1.00 98.31 91 LEU A CA 1
ATOM 733 C C . LEU A 1 91 ? 14.550 -5.647 -18.119 1.00 98.31 91 LEU A C 1
ATOM 735 O O . LEU A 1 91 ? 14.839 -6.845 -18.214 1.00 98.31 91 LEU A O 1
ATOM 739 N N . LEU A 1 92 ? 13.346 -5.185 -18.458 1.00 98.38 92 LEU A N 1
ATOM 740 C CA . LEU A 1 92 ? 12.261 -6.029 -18.969 1.00 98.38 92 LEU A CA 1
ATOM 741 C C . LEU A 1 92 ? 12.598 -6.644 -20.337 1.00 98.38 92 LEU A C 1
ATOM 743 O O . LEU A 1 92 ? 12.403 -7.853 -20.526 1.00 98.38 92 LEU A O 1
ATOM 747 N N . ASP A 1 93 ? 13.184 -5.866 -21.249 1.00 98.44 93 ASP A N 1
ATOM 748 C CA . ASP A 1 93 ? 13.637 -6.319 -22.568 1.00 98.44 93 ASP A CA 1
ATOM 749 C C . ASP A 1 93 ? 14.713 -7.409 -22.450 1.00 98.44 93 ASP A C 1
ATOM 751 O O . ASP A 1 93 ? 14.627 -8.451 -23.114 1.00 98.44 93 ASP A O 1
ATOM 755 N N . SER A 1 94 ? 15.689 -7.233 -21.549 1.00 98.19 94 SER A N 1
ATOM 756 C CA . SER A 1 94 ? 16.742 -8.233 -21.297 1.00 98.19 94 SER A CA 1
ATOM 757 C C . SER A 1 94 ? 16.179 -9.587 -20.831 1.00 98.19 94 SER A C 1
ATOM 759 O O . SER A 1 94 ? 16.733 -10.645 -21.147 1.00 98.19 94 SER A O 1
ATOM 761 N N . HIS A 1 95 ? 15.010 -9.569 -20.185 1.00 98.38 95 HIS A N 1
ATOM 762 C CA . HIS A 1 95 ? 14.275 -10.744 -19.714 1.00 98.38 95 HIS A CA 1
ATOM 763 C C . HIS A 1 95 ? 13.171 -11.214 -20.668 1.00 98.38 95 HIS A C 1
ATOM 765 O O . HIS A 1 95 ? 12.433 -12.161 -20.348 1.00 98.38 95 HIS A O 1
ATOM 771 N N . ARG A 1 96 ? 13.073 -10.588 -21.848 1.00 98.12 96 ARG A N 1
ATOM 772 C CA . ARG A 1 96 ? 12.049 -10.842 -22.869 1.00 98.12 96 ARG A CA 1
ATOM 773 C C . ARG A 1 96 ? 10.634 -10.735 -22.297 1.00 98.12 96 ARG A C 1
ATOM 775 O O . ARG A 1 96 ? 9.782 -11.572 -22.607 1.00 98.12 96 ARG A O 1
ATOM 782 N N . ILE A 1 97 ? 10.403 -9.761 -21.417 1.00 98.06 97 ILE A N 1
ATOM 783 C CA . ILE A 1 97 ? 9.069 -9.444 -20.908 1.00 98.06 97 ILE A CA 1
ATOM 784 C C . ILE A 1 97 ? 8.373 -8.534 -21.922 1.00 98.06 97 ILE A C 1
ATOM 786 O O . ILE A 1 97 ? 8.858 -7.439 -22.179 1.00 98.06 97 ILE A O 1
ATOM 790 N N . PRO A 1 98 ? 7.238 -8.947 -22.505 1.00 95.62 98 PRO A N 1
ATOM 791 C CA . PRO A 1 98 ? 6.468 -8.068 -23.377 1.00 95.62 98 PRO A CA 1
ATOM 792 C C . PRO A 1 98 ? 5.900 -6.863 -22.610 1.00 95.62 98 PRO A C 1
ATOM 794 O O . PRO A 1 98 ? 5.494 -6.999 -21.458 1.00 95.62 98 PRO A O 1
ATOM 797 N N . HIS A 1 99 ? 5.832 -5.695 -23.254 1.00 93.94 99 HIS A N 1
ATOM 798 C CA . HIS A 1 99 ? 5.380 -4.447 -22.618 1.00 93.94 99 HIS A CA 1
ATOM 799 C C . HIS A 1 99 ? 3.872 -4.176 -22.729 1.00 93.94 99 HIS A C 1
ATOM 801 O O . HIS A 1 99 ? 3.384 -3.145 -22.274 1.00 93.94 99 HIS A O 1
ATOM 807 N N . ASP A 1 100 ? 3.105 -5.064 -23.353 1.00 91.12 100 ASP A N 1
ATOM 808 C CA . ASP A 1 100 ? 1.645 -4.985 -23.325 1.00 91.12 100 ASP A CA 1
ATOM 809 C C . ASP A 1 100 ? 1.127 -5.162 -21.896 1.00 91.12 100 ASP A C 1
ATOM 811 O O . ASP A 1 100 ? 1.664 -5.941 -21.112 1.00 91.12 100 ASP A O 1
ATOM 815 N N . ASN A 1 101 ? 0.068 -4.425 -21.568 1.00 93.94 101 ASN A N 1
ATOM 816 C CA . ASN A 1 101 ? -0.505 -4.363 -20.224 1.00 93.94 101 ASN A CA 1
ATOM 817 C C . ASN A 1 101 ? 0.429 -3.764 -19.150 1.00 93.94 101 ASN A C 1
ATOM 819 O O . ASN A 1 101 ? 0.155 -3.893 -17.957 1.00 93.94 101 ASN A O 1
ATOM 823 N N . LEU A 1 102 ? 1.519 -3.107 -19.566 1.00 97.12 102 LEU A N 1
ATOM 824 C CA . LEU A 1 102 ? 2.367 -2.289 -18.706 1.00 97.12 102 LEU A CA 1
ATOM 825 C C . LEU A 1 102 ? 2.049 -0.810 -18.931 1.00 97.12 102 LEU A C 1
ATOM 827 O O . LEU A 1 102 ? 1.960 -0.339 -20.067 1.00 97.12 102 LEU A O 1
ATOM 831 N N . HIS A 1 103 ? 1.898 -0.073 -17.840 1.00 96.31 103 HIS A N 1
ATOM 832 C CA . HIS A 1 103 ? 1.643 1.361 -17.835 1.00 96.31 103 HIS A CA 1
ATOM 833 C C . HIS A 1 103 ? 2.664 2.032 -16.932 1.00 96.31 103 HIS A C 1
ATOM 835 O O . HIS A 1 103 ? 2.991 1.494 -15.884 1.00 96.31 103 HIS A O 1
ATOM 841 N N . PHE A 1 104 ? 3.142 3.208 -17.317 1.00 95.69 104 PHE A N 1
ATOM 842 C CA . PHE A 1 104 ? 4.084 3.978 -16.514 1.00 95.69 104 PHE A CA 1
ATOM 843 C C . PHE A 1 104 ? 3.466 5.315 -16.140 1.00 95.69 104 PHE A C 1
ATOM 845 O O . PHE A 1 104 ? 2.779 5.932 -16.958 1.00 95.69 104 PHE A O 1
ATOM 852 N N . VAL A 1 105 ? 3.705 5.743 -14.906 1.00 95.44 105 VAL A N 1
ATOM 853 C CA . VAL A 1 105 ? 3.251 7.027 -14.380 1.00 95.44 105 VAL A CA 1
ATOM 854 C C . VAL A 1 105 ? 4.442 7.706 -13.721 1.00 95.44 105 VAL A C 1
ATOM 856 O O . VAL A 1 105 ? 5.024 7.166 -12.783 1.00 95.44 105 VAL A O 1
ATOM 859 N N . GLU A 1 106 ? 4.813 8.877 -14.234 1.00 95.62 106 GLU A N 1
ATOM 860 C CA . GLU A 1 106 ? 5.919 9.655 -13.683 1.00 95.62 106 GLU A CA 1
ATOM 861 C C . GLU A 1 106 ? 5.443 10.442 -12.455 1.00 95.62 106 GLU A C 1
ATOM 863 O O . GLU A 1 106 ? 4.615 11.353 -12.571 1.00 95.62 106 GLU A O 1
ATOM 868 N N . ILE A 1 107 ? 5.919 10.039 -11.277 1.00 95.44 107 ILE A N 1
ATOM 869 C CA . ILE A 1 107 ? 5.626 10.649 -9.976 1.00 95.44 107 ILE A CA 1
ATOM 870 C C . ILE A 1 107 ? 6.905 10.551 -9.135 1.00 95.44 107 ILE A C 1
ATOM 872 O O . ILE A 1 107 ? 7.393 9.438 -8.933 1.00 95.44 107 ILE A O 1
ATOM 876 N N . PRO A 1 108 ? 7.463 11.666 -8.634 1.00 94.44 108 PRO A N 1
ATOM 877 C CA . PRO A 1 108 ? 8.541 11.619 -7.652 1.00 94.44 108 PRO A CA 1
ATOM 878 C C . PRO A 1 108 ? 8.117 10.822 -6.415 1.00 94.44 108 PRO A C 1
ATOM 880 O O . PRO A 1 108 ? 7.015 11.004 -5.911 1.00 94.44 108 PRO A O 1
ATOM 883 N N . HIS A 1 109 ? 8.978 9.912 -5.979 1.00 96.00 109 HIS A N 1
ATOM 884 C CA . HIS A 1 109 ? 8.796 9.102 -4.779 1.00 96.00 109 HIS A CA 1
ATOM 885 C C . HIS A 1 109 ? 10.165 8.653 -4.272 1.00 96.00 109 HIS A C 1
ATOM 887 O O . HIS A 1 109 ? 11.133 8.572 -5.040 1.00 96.00 109 HIS A O 1
ATOM 893 N N . ASP A 1 110 ? 10.263 8.372 -2.984 1.00 96.31 110 ASP A N 1
ATOM 894 C CA . ASP A 1 110 ? 11.519 8.051 -2.326 1.00 96.31 110 ASP A CA 1
ATOM 895 C C . ASP A 1 110 ? 11.780 6.549 -2.310 1.00 96.31 110 ASP A C 1
ATOM 897 O O . ASP A 1 110 ? 12.927 6.147 -2.544 1.00 96.31 110 ASP A O 1
ATOM 901 N N . THR A 1 111 ? 10.742 5.724 -2.114 1.00 95.94 111 THR A N 1
ATOM 902 C CA . THR A 1 111 ? 10.907 4.277 -1.892 1.00 95.94 111 THR A CA 1
ATOM 903 C C . THR A 1 111 ? 9.953 3.383 -2.674 1.00 95.94 111 THR A C 1
ATOM 905 O O . THR A 1 111 ? 8.929 3.814 -3.184 1.00 95.94 111 THR A O 1
ATOM 908 N N . MET A 1 112 ? 10.265 2.092 -2.757 1.00 96.00 112 MET A N 1
ATOM 909 C CA . MET A 1 112 ? 9.451 1.074 -3.431 1.00 96.00 112 MET A CA 1
ATOM 910 C C . MET A 1 112 ? 8.158 0.668 -2.691 1.00 96.00 112 MET A C 1
ATOM 912 O O . MET A 1 112 ? 7.352 -0.095 -3.233 1.00 96.00 112 MET A O 1
ATOM 916 N N . TRP A 1 113 ? 7.931 1.157 -1.466 1.00 96.12 113 TRP A N 1
ATOM 917 C CA . TRP A 1 113 ? 6.874 0.695 -0.549 1.00 96.12 113 TRP A CA 1
ATOM 918 C C . TRP A 1 113 ? 5.484 1.269 -0.855 1.00 96.12 113 TRP A C 1
ATOM 920 O O . TRP A 1 113 ? 4.745 1.668 0.036 1.00 96.12 113 TRP A O 1
ATOM 930 N N . SER A 1 114 ? 5.090 1.252 -2.130 1.00 96.75 114 SER A N 1
ATOM 931 C CA . SER A 1 114 ? 3.778 1.727 -2.608 1.00 96.75 114 SER A CA 1
ATOM 932 C C . SER A 1 114 ? 2.562 1.048 -1.959 1.00 96.75 114 SER A C 1
ATOM 934 O O . SER A 1 114 ? 1.446 1.532 -2.121 1.00 96.75 114 SER A O 1
ATOM 936 N N . ARG A 1 115 ? 2.755 -0.045 -1.210 1.00 97.38 115 ARG A N 1
ATOM 937 C CA . ARG A 1 115 ? 1.735 -0.618 -0.322 1.00 97.38 115 ARG A CA 1
ATOM 938 C C . ARG A 1 115 ? 1.337 0.358 0.790 1.00 97.38 115 ARG A C 1
ATOM 940 O O . ARG A 1 115 ? 0.157 0.429 1.108 1.00 97.38 115 ARG A O 1
ATOM 947 N N . ASP A 1 116 ? 2.291 1.103 1.336 1.00 97.19 116 ASP A N 1
ATOM 948 C CA . ASP A 1 116 ? 2.081 1.923 2.528 1.00 97.19 116 ASP A CA 1
ATOM 949 C C . ASP A 1 116 ? 1.533 3.296 2.172 1.00 97.19 116 ASP A C 1
ATOM 951 O O . ASP A 1 116 ? 0.492 3.692 2.687 1.00 97.19 116 ASP A O 1
ATOM 955 N N . TYR A 1 117 ? 2.215 3.983 1.255 1.00 96.81 117 TYR A N 1
ATOM 956 C CA . TYR A 1 117 ? 1.915 5.364 0.876 1.00 96.81 117 TYR A CA 1
ATOM 957 C C . TYR A 1 117 ? 1.069 5.475 -0.402 1.00 96.81 117 TYR A C 1
ATOM 959 O O . TYR A 1 117 ? 0.599 6.554 -0.760 1.00 96.81 117 TYR A O 1
ATOM 967 N N . GLY A 1 118 ? 0.918 4.383 -1.160 1.00 96.50 118 GLY A N 1
ATOM 968 C CA . GLY A 1 118 ? 0.179 4.410 -2.417 1.00 96.50 118 GLY A CA 1
ATOM 969 C C . GLY A 1 118 ? -1.306 4.725 -2.203 1.00 96.50 118 GLY A C 1
ATOM 970 O O . GLY A 1 118 ? -1.856 4.508 -1.123 1.00 96.50 118 GLY A O 1
ATOM 971 N N . PRO A 1 119 ? -2.006 5.217 -3.238 1.00 94.94 119 PRO A N 1
ATOM 972 C CA . PRO A 1 119 ? -3.410 5.573 -3.114 1.00 94.94 119 PRO A CA 1
ATOM 973 C C . PRO A 1 119 ? -4.263 4.338 -2.807 1.00 94.94 119 PRO A C 1
ATOM 975 O O . PRO A 1 119 ? -4.451 3.470 -3.664 1.00 94.94 119 PRO A O 1
ATOM 978 N N . ALA A 1 120 ? -4.883 4.305 -1.628 1.00 96.19 120 ALA A N 1
ATOM 979 C CA . ALA A 1 120 ? -5.956 3.357 -1.365 1.00 96.19 120 ALA A CA 1
ATOM 980 C C . ALA A 1 120 ? -7.171 3.728 -2.234 1.00 96.19 120 ALA A C 1
ATOM 982 O O . ALA A 1 120 ? -7.739 4.819 -2.115 1.00 96.19 120 ALA A O 1
ATOM 983 N N . ILE A 1 121 ? -7.566 2.831 -3.142 1.00 96.62 121 ILE A N 1
ATOM 984 C CA . ILE A 1 121 ? -8.662 3.082 -4.086 1.00 96.62 121 ILE A CA 1
ATOM 985 C C . ILE A 1 121 ? -9.994 2.664 -3.460 1.00 96.62 121 ILE A C 1
ATOM 987 O O . ILE A 1 121 ? -10.395 1.500 -3.506 1.00 96.62 121 ILE A O 1
ATOM 991 N N . ALA A 1 122 ? -10.706 3.635 -2.894 1.00 96.12 122 ALA A N 1
ATOM 992 C CA . ALA A 1 122 ? -12.035 3.448 -2.329 1.00 96.12 122 ALA A CA 1
ATOM 993 C C . ALA A 1 122 ? -13.145 3.700 -3.362 1.00 96.12 122 ALA A C 1
ATOM 995 O O . ALA A 1 122 ? -12.953 4.337 -4.399 1.00 96.12 122 ALA A O 1
ATOM 996 N N . LEU A 1 123 ? -14.347 3.213 -3.061 1.00 94.19 123 LEU A N 1
ATOM 997 C CA . LEU A 1 123 ? -15.558 3.453 -3.843 1.00 94.19 123 LEU A CA 1
ATOM 998 C C . LEU A 1 123 ? -16.451 4.468 -3.129 1.00 94.19 123 LEU A C 1
ATOM 1000 O O . LEU A 1 123 ? -16.817 4.249 -1.976 1.00 94.19 123 LEU A O 1
ATOM 1004 N N . GLY A 1 124 ? -16.822 5.548 -3.818 1.00 88.19 124 GLY A N 1
ATOM 1005 C CA . GLY A 1 124 ? -17.774 6.548 -3.322 1.00 88.19 124 GLY A CA 1
ATOM 1006 C C . GLY A 1 124 ? -19.236 6.282 -3.694 1.00 88.19 124 GLY A C 1
ATOM 1007 O O . GLY A 1 124 ? -19.628 5.179 -4.090 1.00 88.19 124 GLY A O 1
ATOM 1008 N N . GLU A 1 125 ? -20.053 7.334 -3.585 1.00 78.94 125 GLU A N 1
ATOM 1009 C CA . GLU A 1 125 ? -21.475 7.335 -3.954 1.00 78.94 125 GLU A CA 1
ATOM 1010 C C . GLU A 1 125 ? -21.708 7.025 -5.444 1.00 78.94 125 GLU A C 1
ATOM 1012 O O . GLU A 1 125 ? -21.465 7.881 -6.294 1.00 78.94 125 GLU A O 1
ATOM 1017 N N . ASN A 1 126 ? -22.294 5.861 -5.752 1.00 83.50 126 ASN A N 1
ATOM 1018 C CA . ASN A 1 126 ? -22.458 5.281 -7.102 1.00 83.50 126 ASN A CA 1
ATOM 1019 C C . ASN A 1 126 ? -21.252 4.481 -7.633 1.00 83.50 126 ASN A C 1
ATOM 1021 O O . ASN A 1 126 ? -21.180 4.216 -8.832 1.00 83.50 126 ASN A O 1
ATOM 1025 N N . ARG A 1 127 ? -20.357 4.006 -6.753 1.00 85.44 127 ARG A N 1
ATOM 1026 C CA . ARG A 1 127 ? -19.231 3.103 -7.088 1.00 85.44 127 ARG A CA 1
ATOM 1027 C C . ARG A 1 127 ? -18.143 3.724 -7.976 1.00 85.44 127 ARG A C 1
ATOM 1029 O O . ARG A 1 127 ? -17.391 2.998 -8.620 1.00 85.44 127 ARG A O 1
ATOM 1036 N N . GLN A 1 128 ? -18.045 5.045 -8.008 1.00 90.38 128 GLN A N 1
ATOM 1037 C CA . GLN A 1 128 ? -16.922 5.763 -8.602 1.00 90.38 128 GLN A CA 1
ATOM 1038 C C . GLN A 1 128 ? -15.646 5.550 -7.770 1.00 90.38 128 GLN A C 1
ATOM 1040 O O . GLN A 1 128 ? -15.709 5.671 -6.541 1.00 90.38 128 GLN A O 1
ATOM 1045 N N . PRO A 1 129 ? -14.505 5.253 -8.416 1.00 93.19 129 PRO A N 1
ATOM 1046 C CA . PRO A 1 129 ? -13.227 5.123 -7.732 1.00 93.19 129 PRO A CA 1
ATOM 1047 C C . PRO A 1 129 ? -12.720 6.488 -7.262 1.00 93.19 129 PRO A C 1
ATOM 1049 O O . PRO A 1 129 ? -12.834 7.496 -7.967 1.00 93.19 129 PRO A O 1
ATOM 1052 N N . ILE A 1 130 ? -12.165 6.510 -6.057 1.00 94.38 130 ILE A N 1
ATOM 1053 C CA . ILE A 1 130 ? -11.587 7.679 -5.398 1.00 94.38 130 ILE A CA 1
ATOM 1054 C C . ILE A 1 130 ? -10.271 7.235 -4.767 1.00 94.38 130 ILE A C 1
ATOM 1056 O O . ILE A 1 130 ? -10.229 6.210 -4.092 1.00 94.38 130 ILE A O 1
ATOM 1060 N N . ALA A 1 131 ? -9.211 8.007 -4.981 1.00 95.81 131 ALA A N 1
ATOM 1061 C CA . ALA A 1 131 ? -7.940 7.809 -4.304 1.00 95.81 131 ALA A CA 1
ATOM 1062 C C . ALA A 1 131 ? -7.994 8.474 -2.924 1.00 95.81 131 ALA A C 1
ATOM 1064 O O . ALA A 1 131 ? -8.313 9.662 -2.804 1.00 95.81 131 ALA A O 1
ATOM 1065 N N . LEU A 1 132 ? -7.704 7.709 -1.881 1.00 96.31 132 LEU A N 1
ATOM 1066 C CA . LEU A 1 132 ? -7.501 8.238 -0.540 1.00 96.31 132 LEU A CA 1
ATOM 1067 C C . LEU A 1 132 ? -6.022 8.573 -0.361 1.00 96.31 132 LEU A C 1
ATOM 1069 O O . LEU A 1 132 ? -5.158 7.793 -0.752 1.00 96.31 132 LEU A O 1
ATOM 1073 N N . ASN A 1 133 ? -5.766 9.743 0.213 1.00 96.31 133 ASN A N 1
ATOM 1074 C CA . ASN A 1 133 ? -4.440 10.219 0.575 1.00 96.31 133 ASN A CA 1
ATOM 1075 C C . ASN A 1 133 ? -4.378 10.329 2.103 1.00 96.31 133 ASN A C 1
ATOM 1077 O O . ASN A 1 133 ? -4.725 11.371 2.665 1.00 96.31 133 ASN A O 1
ATOM 1081 N N . ALA A 1 134 ? -4.079 9.210 2.765 1.00 96.12 134 ALA A N 1
ATOM 1082 C CA . ALA A 1 134 ? -3.750 9.208 4.186 1.00 96.12 134 ALA A CA 1
ATOM 1083 C C . ALA A 1 134 ? -2.313 9.689 4.375 1.00 96.12 134 ALA A C 1
ATOM 1085 O O . ALA A 1 134 ? -1.507 9.591 3.459 1.00 96.12 134 ALA A O 1
ATOM 1086 N N . GLN A 1 135 ? -2.021 10.228 5.550 1.00 94.06 135 GLN A N 1
ATOM 1087 C CA . GLN A 1 135 ? -0.699 10.763 5.839 1.00 94.06 135 GLN A CA 1
ATOM 1088 C C . GLN A 1 135 ? 0.305 9.621 6.053 1.00 94.06 135 GLN A C 1
ATOM 1090 O O . GLN A 1 135 ? -0.007 8.657 6.752 1.00 94.06 135 GLN A O 1
ATOM 1095 N N . TYR A 1 136 ? 1.503 9.752 5.494 1.00 90.75 136 TYR A N 1
ATOM 1096 C CA . TYR A 1 136 ? 2.643 8.855 5.692 1.00 90.75 136 TYR A CA 1
ATOM 1097 C C . TYR A 1 136 ? 3.770 9.520 6.503 1.00 90.75 136 TYR A C 1
ATOM 1099 O O . TYR A 1 136 ? 4.519 8.828 7.190 1.00 90.75 136 TYR A O 1
ATOM 1107 N N . ASP A 1 137 ? 3.888 10.856 6.465 1.00 76.75 137 ASP A N 1
ATOM 1108 C CA . ASP A 1 137 ? 4.770 11.724 7.283 1.00 76.75 137 ASP A CA 1
ATOM 1109 C C . ASP A 1 137 ? 6.165 11.177 7.616 1.00 76.75 137 ASP A C 1
ATOM 1111 O O . ASP A 1 137 ? 6.665 11.292 8.743 1.00 76.75 137 ASP A O 1
ATOM 1115 N N . SER A 1 138 ? 6.820 10.565 6.640 1.00 80.88 138 SER A N 1
ATOM 1116 C CA . SER A 1 138 ? 8.189 10.118 6.824 1.00 80.88 138 SER A CA 1
ATOM 1117 C C . SER A 1 138 ? 9.150 11.303 6.741 1.00 80.88 138 SER A C 1
ATOM 1119 O O . SER A 1 138 ? 9.177 12.033 5.754 1.00 80.88 138 SER A O 1
ATOM 1121 N N . LEU A 1 139 ? 10.017 11.458 7.748 1.00 79.69 139 LEU A N 1
ATOM 1122 C CA . LEU A 1 139 ? 11.073 12.481 7.739 1.00 79.69 139 LEU A CA 1
ATOM 1123 C C . LEU A 1 139 ? 12.143 12.235 6.663 1.00 79.69 139 LEU A C 1
ATOM 1125 O O . LEU A 1 139 ? 12.903 13.145 6.338 1.00 79.69 139 LEU A O 1
ATOM 1129 N N . THR A 1 140 ? 12.246 11.005 6.157 1.00 85.25 140 THR A N 1
ATOM 1130 C CA . THR A 1 140 ? 13.258 10.591 5.171 1.00 85.25 140 THR A CA 1
ATOM 1131 C C . THR A 1 140 ? 12.660 10.154 3.839 1.00 85.25 140 THR A C 1
ATOM 1133 O O . THR A 1 140 ? 13.421 9.865 2.921 1.00 85.25 140 THR A O 1
ATOM 1136 N N . ARG A 1 141 ? 11.328 10.078 3.747 1.00 90.50 141 ARG A N 1
ATOM 1137 C CA . ARG A 1 141 ? 10.578 9.645 2.562 1.00 90.50 141 ARG A CA 1
ATOM 1138 C C . ARG A 1 141 ? 9.449 10.639 2.282 1.00 90.50 141 ARG A C 1
ATOM 1140 O O . ARG A 1 141 ? 8.273 10.303 2.371 1.00 90.50 141 ARG A O 1
ATOM 1147 N N . VAL A 1 142 ? 9.823 11.901 2.116 1.00 90.12 142 VAL A N 1
ATOM 1148 C CA . VAL A 1 142 ? 8.872 13.015 2.025 1.00 90.12 142 VAL A CA 1
ATOM 1149 C C . VAL A 1 142 ? 8.079 12.984 0.721 1.00 90.12 142 VAL A C 1
ATOM 1151 O O . VAL A 1 142 ? 6.912 13.362 0.728 1.00 90.12 142 VAL A O 1
ATOM 1154 N N . ASP A 1 143 ? 8.675 12.494 -0.368 1.00 93.88 143 ASP A N 1
ATOM 1155 C CA . ASP A 1 143 ? 8.023 12.453 -1.680 1.00 93.88 143 ASP A CA 1
ATOM 1156 C C . ASP A 1 143 ? 7.007 11.300 -1.774 1.00 93.88 143 ASP A C 1
ATOM 1158 O O . ASP A 1 143 ? 6.073 11.368 -2.571 1.00 93.88 143 ASP A O 1
ATOM 1162 N N . ASP A 1 144 ? 7.139 10.264 -0.934 1.00 96.50 144 ASP A N 1
ATOM 1163 C CA . ASP A 1 144 ? 6.186 9.145 -0.863 1.00 96.50 144 ASP A CA 1
ATOM 1164 C C . ASP A 1 144 ? 4.768 9.627 -0.469 1.00 96.50 144 ASP A C 1
ATOM 1166 O O . ASP A 1 144 ? 3.776 9.134 -1.007 1.00 96.50 144 ASP A O 1
ATOM 1170 N N . ASP A 1 145 ? 4.666 10.632 0.411 1.00 94.12 145 ASP A N 1
ATOM 1171 C CA . ASP A 1 145 ? 3.396 11.163 0.947 1.00 94.12 145 ASP A CA 1
ATOM 1172 C C . ASP A 1 145 ? 2.544 11.884 -0.120 1.00 94.12 145 ASP A C 1
ATOM 1174 O O . ASP A 1 145 ? 1.316 11.923 -0.051 1.00 94.12 145 ASP A O 1
ATOM 1178 N N . ASP A 1 146 ? 3.187 12.423 -1.161 1.00 94.00 146 ASP A N 1
ATOM 1179 C CA . ASP A 1 146 ? 2.513 13.137 -2.251 1.00 94.00 146 ASP A CA 1
ATOM 1180 C C . ASP A 1 146 ? 2.102 12.208 -3.413 1.00 94.00 146 ASP A C 1
ATOM 1182 O O . ASP A 1 146 ? 1.416 12.638 -4.356 1.00 94.00 146 ASP A O 1
ATOM 1186 N N . VAL A 1 147 ? 2.456 10.917 -3.366 1.00 97.12 147 VAL A N 1
ATOM 1187 C CA . VAL A 1 147 ? 2.170 9.969 -4.455 1.00 97.12 147 VAL A CA 1
ATOM 1188 C C . VAL A 1 147 ? 0.675 9.841 -4.757 1.00 97.12 147 VAL A C 1
ATOM 1190 O O . VAL A 1 147 ? 0.322 9.903 -5.942 1.00 97.12 147 VAL A O 1
ATOM 1193 N N . PRO A 1 148 ? -0.250 9.717 -3.783 1.00 97.12 148 PRO A N 1
ATOM 1194 C CA . PRO A 1 148 ? -1.681 9.667 -4.086 1.00 97.12 148 PRO A CA 1
ATOM 1195 C C . PRO A 1 148 ? -2.193 10.924 -4.806 1.00 97.12 148 PRO A C 1
ATOM 1197 O O . PRO A 1 148 ? -3.065 10.829 -5.679 1.00 97.12 148 PRO A O 1
ATOM 1200 N N . ILE A 1 149 ? -1.630 12.100 -4.492 1.00 95.81 149 ILE A N 1
ATOM 1201 C CA . ILE A 1 149 ? -1.954 13.371 -5.158 1.00 95.81 149 ILE A CA 1
ATOM 1202 C C . ILE A 1 149 ? -1.463 13.340 -6.607 1.00 95.81 149 ILE A C 1
ATOM 1204 O O . ILE A 1 149 ? -2.250 13.589 -7.530 1.00 95.81 149 ILE A O 1
ATOM 1208 N N . GLY A 1 150 ? -0.191 12.995 -6.823 1.00 95.75 150 GLY A N 1
ATOM 1209 C CA . GLY A 1 150 ? 0.391 12.844 -8.159 1.00 95.75 150 GLY A CA 1
ATOM 1210 C C . GLY A 1 150 ? -0.380 11.831 -9.006 1.00 95.75 150 GLY A C 1
ATOM 1211 O O . GLY A 1 150 ? -0.724 12.101 -10.161 1.00 95.75 150 GLY A O 1
ATOM 1212 N N . PHE A 1 151 ? -0.757 10.704 -8.405 1.00 95.38 151 PHE A N 1
ATOM 1213 C CA . PHE A 1 151 ? -1.497 9.641 -9.072 1.00 95.38 151 PHE A CA 1
ATOM 1214 C C . PHE A 1 151 ? -2.874 10.117 -9.521 1.00 95.38 151 PHE A C 1
ATOM 1216 O O . PHE A 1 151 ? -3.261 9.893 -10.670 1.00 95.38 151 PHE A O 1
ATOM 1223 N N . GLY A 1 152 ? -3.607 10.830 -8.665 1.00 94.62 152 GLY A N 1
ATOM 1224 C CA . GLY A 1 152 ? -4.893 11.416 -9.035 1.00 94.62 152 GLY A CA 1
ATOM 1225 C C . GLY A 1 152 ? -4.792 12.444 -10.161 1.00 94.62 152 GLY A C 1
ATOM 1226 O O . GLY A 1 152 ? -5.633 12.448 -11.059 1.00 94.62 152 GLY A O 1
ATOM 1227 N N . LEU A 1 153 ? -3.739 13.269 -10.178 1.00 93.62 153 LEU A N 1
ATOM 1228 C CA . LEU A 1 153 ? -3.500 14.228 -11.264 1.00 93.62 153 LEU A CA 1
ATOM 1229 C C . LEU A 1 153 ? -3.264 13.526 -12.610 1.00 93.62 153 LEU A C 1
ATOM 1231 O O . LEU A 1 153 ? -3.856 13.925 -13.616 1.00 93.62 153 LEU A O 1
ATOM 1235 N N . GLN A 1 154 ? -2.452 12.467 -12.625 1.00 90.81 154 GLN A N 1
ATOM 1236 C CA . GLN A 1 154 ? -2.116 11.724 -13.845 1.00 90.81 154 GLN A CA 1
ATOM 1237 C C . GLN A 1 154 ? -3.278 10.849 -14.343 1.00 90.81 154 GLN A C 1
ATOM 1239 O O . GLN A 1 154 ? -3.526 10.749 -15.545 1.00 90.81 154 GLN A O 1
ATOM 1244 N N . THR A 1 155 ? -4.040 10.250 -13.426 1.00 87.19 155 THR A N 1
ATOM 1245 C CA . THR A 1 155 ? -5.148 9.329 -13.751 1.00 87.19 155 THR A CA 1
ATOM 1246 C C . THR A 1 155 ? -6.517 10.003 -13.824 1.00 87.19 155 THR A C 1
ATOM 1248 O O . THR A 1 155 ? -7.492 9.381 -14.247 1.00 87.19 155 THR A O 1
ATOM 1251 N N . ARG A 1 156 ? -6.605 11.282 -13.436 1.00 91.06 156 ARG A N 1
ATOM 1252 C CA . ARG A 1 156 ? -7.853 12.052 -13.269 1.00 91.06 156 ARG A CA 1
ATOM 1253 C C . ARG A 1 156 ? -8.802 11.468 -12.220 1.00 91.06 156 ARG A C 1
ATOM 1255 O O . ARG A 1 156 ? -9.998 11.772 -12.237 1.00 91.06 156 ARG A O 1
ATOM 1262 N N . LEU A 1 157 ? -8.291 10.643 -11.307 1.00 90.94 157 LEU A N 1
ATOM 1263 C CA . LEU A 1 157 ? -9.051 10.198 -10.149 1.00 90.94 157 LEU A CA 1
ATOM 1264 C C . LEU A 1 157 ? -9.214 11.348 -9.159 1.00 90.94 157 LEU A C 1
ATOM 1266 O O . LEU A 1 157 ? -8.301 12.138 -8.920 1.00 90.94 157 LEU A O 1
ATOM 1270 N N . LYS A 1 158 ? -10.398 11.427 -8.549 1.00 93.81 158 LYS A N 1
ATOM 1271 C CA . LYS A 1 158 ? -10.611 12.319 -7.413 1.00 93.81 158 LYS A CA 1
ATOM 1272 C C . LYS A 1 158 ? -9.732 11.842 -6.257 1.00 93.81 158 LYS A C 1
ATOM 1274 O O . LYS A 1 158 ? -9.810 10.671 -5.895 1.00 93.81 158 LYS A O 1
ATOM 1279 N N . VAL A 1 159 ? -8.974 12.760 -5.663 1.00 95.31 159 VAL A N 1
ATOM 1280 C CA . VAL A 1 159 ? -8.173 12.516 -4.457 1.00 95.31 159 VAL A CA 1
ATOM 1281 C C . VAL A 1 159 ? -8.868 13.136 -3.253 1.00 95.31 159 VAL A C 1
ATOM 1283 O O . VAL A 1 159 ? -9.437 14.228 -3.353 1.00 95.31 159 VAL A O 1
ATOM 1286 N N . ILE A 1 160 ? -8.843 12.440 -2.122 1.00 94.12 160 ILE A N 1
ATOM 1287 C CA . ILE A 1 160 ? -9.299 12.964 -0.835 1.00 94.12 160 ILE A CA 1
ATOM 1288 C C . ILE A 1 160 ? -8.167 12.810 0.172 1.00 94.12 160 ILE A C 1
ATOM 1290 O O . ILE A 1 160 ? -7.851 11.691 0.567 1.00 94.12 160 ILE A O 1
ATOM 1294 N N . SER A 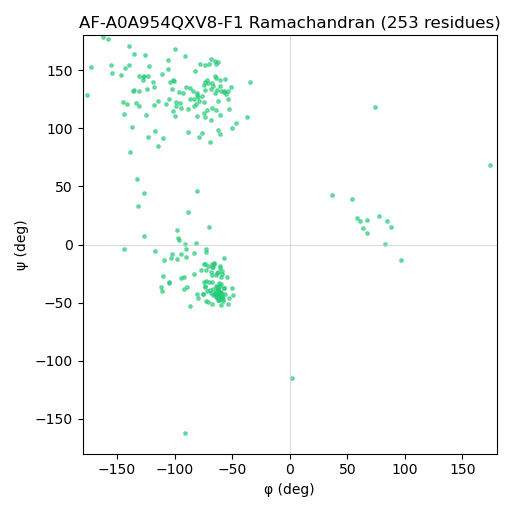1 161 ? -7.600 13.938 0.604 1.00 94.12 161 SER A N 1
ATOM 1295 C CA . SER A 1 161 ? -6.647 13.970 1.713 1.00 94.12 161 SER A CA 1
ATOM 1296 C C . SER A 1 161 ? -7.356 13.771 3.043 1.00 94.12 161 SER A C 1
ATOM 1298 O O . SER A 1 161 ? -8.395 14.389 3.304 1.00 94.12 161 SER A O 1
ATOM 1300 N N . LEU A 1 162 ? -6.799 12.886 3.861 1.00 93.94 162 LEU A N 1
ATOM 1301 C CA . LEU A 1 162 ? -7.351 12.470 5.138 1.00 93.94 162 LEU A CA 1
ATOM 1302 C C . LEU A 1 162 ? -6.473 12.991 6.280 1.00 93.94 162 LEU A C 1
ATOM 1304 O O . LEU A 1 162 ? -5.256 13.064 6.131 1.00 93.94 162 LEU A O 1
ATOM 1308 N N . PRO A 1 163 ? -7.057 13.328 7.436 1.00 92.88 163 PRO A N 1
ATOM 1309 C CA . PRO A 1 163 ? -6.311 13.816 8.590 1.00 92.88 163 PRO A CA 1
ATOM 1310 C C . PRO A 1 163 ? -5.838 12.662 9.491 1.00 92.88 163 PRO A C 1
ATOM 1312 O O . PRO A 1 163 ? -5.769 12.825 10.701 1.00 92.88 163 PRO A O 1
ATOM 1315 N N . ILE A 1 164 ? -5.620 11.480 8.916 1.00 95.25 164 ILE A N 1
ATOM 1316 C CA . ILE A 1 164 ? -5.259 10.242 9.611 1.00 95.25 164 ILE A CA 1
ATOM 1317 C C . ILE A 1 164 ? -4.016 9.674 8.944 1.00 95.25 164 ILE A C 1
ATOM 1319 O O . ILE A 1 164 ? -3.885 9.752 7.717 1.00 95.25 164 ILE A O 1
ATOM 1323 N N . ARG A 1 165 ? -3.143 9.077 9.747 1.00 96.00 165 ARG A N 1
ATOM 1324 C CA . ARG A 1 165 ? -2.065 8.225 9.266 1.00 96.00 165 ARG A CA 1
ATOM 1325 C C . ARG A 1 165 ? -2.569 6.798 9.104 1.00 96.00 165 ARG A C 1
ATOM 1327 O O . ARG A 1 165 ? -3.109 6.222 10.048 1.00 96.00 165 ARG A O 1
ATOM 1334 N N . VAL A 1 166 ? -2.405 6.244 7.912 1.00 96.38 166 VAL A N 1
ATOM 1335 C CA . VAL A 1 166 ? -2.710 4.841 7.619 1.00 96.38 166 VAL A CA 1
ATOM 1336 C C . VAL A 1 166 ? -1.680 4.350 6.622 1.00 96.38 166 VAL A C 1
ATOM 1338 O O . VAL A 1 166 ? -1.721 4.753 5.463 1.00 96.38 166 VAL A O 1
ATOM 1341 N N . ASP A 1 167 ? -0.820 3.443 7.066 1.00 97.25 167 ASP A N 1
ATOM 1342 C CA . ASP A 1 167 ? 0.014 2.657 6.168 1.00 97.25 167 ASP A CA 1
ATOM 1343 C C . ASP A 1 167 ? -0.853 1.527 5.596 1.00 97.25 167 ASP A C 1
ATOM 1345 O O . ASP A 1 167 ? -1.496 0.786 6.346 1.00 97.25 167 ASP A O 1
ATOM 1349 N N . GLY A 1 168 ? -0.912 1.382 4.271 1.00 97.19 168 GLY A N 1
ATOM 1350 C CA . GLY A 1 168 ? -1.764 0.370 3.637 1.00 97.19 168 GLY A CA 1
ATOM 1351 C C . GLY A 1 168 ? -1.417 -1.084 3.993 1.00 97.19 168 GLY A C 1
ATOM 1352 O O . GLY A 1 168 ? -2.312 -1.931 3.941 1.00 97.19 168 GLY A O 1
ATOM 1353 N N . GLY A 1 169 ? -0.178 -1.386 4.404 1.00 97.88 169 GLY A N 1
ATOM 1354 C CA . GLY A 1 169 ? 0.185 -2.690 4.981 1.00 97.88 169 GLY A CA 1
ATOM 1355 C C . GLY A 1 169 ? -0.443 -2.945 6.358 1.00 97.88 169 GLY A C 1
ATOM 1356 O O . GLY A 1 169 ? -0.719 -4.087 6.735 1.00 97.88 169 GLY A O 1
ATOM 1357 N N . ASN A 1 170 ? -0.798 -1.879 7.085 1.00 98.38 170 ASN A N 1
ATOM 1358 C CA . ASN A 1 170 ? -1.428 -1.970 8.398 1.00 98.38 170 ASN A CA 1
ATOM 1359 C C . ASN A 1 170 ? -2.961 -1.824 8.389 1.00 98.38 170 ASN A C 1
ATOM 1361 O O . ASN A 1 170 ? -3.569 -1.685 9.445 1.00 98.38 170 ASN A O 1
ATOM 1365 N N . LEU A 1 171 ? -3.618 -1.879 7.224 1.00 98.31 171 LEU A N 1
ATOM 1366 C CA . LEU A 1 171 ? -5.081 -1.856 7.136 1.00 98.31 171 LEU A CA 1
ATOM 1367 C C . LEU A 1 171 ? -5.604 -2.875 6.121 1.00 98.31 171 LEU A C 1
ATOM 1369 O O . LEU A 1 171 ? -5.664 -2.630 4.916 1.00 98.31 171 LEU A O 1
ATOM 1373 N N . LEU A 1 172 ? -6.090 -4.007 6.625 1.00 98.38 172 LEU A N 1
ATOM 1374 C CA . LEU A 1 172 ? -6.721 -5.046 5.812 1.00 98.38 172 LEU A CA 1
ATOM 1375 C C . LEU A 1 172 ? -8.236 -4.953 5.920 1.00 98.38 172 LEU A C 1
ATOM 1377 O O . LEU A 1 172 ? -8.769 -4.767 7.008 1.00 98.38 172 LEU A O 1
ATOM 1381 N N . THR A 1 173 ? -8.961 -5.163 4.822 1.00 98.19 173 THR A N 1
ATOM 1382 C CA . THR A 1 173 ? -10.429 -5.212 4.844 1.00 98.19 173 THR A CA 1
ATOM 1383 C C . THR A 1 173 ? -10.981 -6.428 4.115 1.00 98.19 173 THR A C 1
ATOM 1385 O O . THR A 1 173 ? -10.473 -6.849 3.076 1.00 98.19 173 THR A O 1
ATOM 1388 N N . ASN A 1 174 ? -12.092 -6.961 4.626 1.00 98.06 174 ASN A N 1
ATOM 1389 C CA . ASN A 1 174 ? -12.884 -7.966 3.923 1.00 98.06 174 ASN A CA 1
ATOM 1390 C C . ASN A 1 174 ? -13.833 -7.346 2.875 1.00 98.06 174 ASN A C 1
ATOM 1392 O O . ASN A 1 174 ? -14.626 -8.059 2.254 1.00 98.06 174 ASN A O 1
ATOM 1396 N N . GLY A 1 175 ? -13.809 -6.016 2.714 1.00 95.88 175 GLY A N 1
ATOM 1397 C CA . GLY A 1 175 ? -14.637 -5.248 1.782 1.00 95.88 175 GLY A CA 1
ATOM 1398 C C . GLY A 1 175 ? -16.133 -5.239 2.116 1.00 95.88 175 GLY A C 1
ATOM 1399 O O . GLY A 1 175 ? -16.950 -4.852 1.269 1.00 95.88 175 GLY A O 1
ATOM 1400 N N . ARG A 1 176 ? -16.520 -5.729 3.298 1.00 95.69 176 ARG A N 1
ATOM 1401 C CA . ARG A 1 176 ? -17.903 -5.896 3.782 1.00 95.69 176 ARG A CA 1
ATOM 1402 C C . ARG A 1 176 ? -18.070 -5.343 5.206 1.00 95.69 176 ARG A C 1
ATOM 1404 O O . ARG A 1 176 ? -18.843 -5.890 5.982 1.00 95.69 176 ARG A O 1
ATOM 1411 N N . GLY A 1 177 ? -17.333 -4.284 5.537 1.00 95.31 177 GLY A N 1
ATOM 1412 C CA . GLY A 1 177 ? -17.457 -3.562 6.806 1.00 95.31 177 GLY A CA 1
ATOM 1413 C C . GLY A 1 177 ? -16.461 -3.976 7.890 1.00 95.31 177 GLY A C 1
ATOM 1414 O O . GLY A 1 177 ? -16.305 -3.237 8.852 1.00 95.31 177 GLY A O 1
ATOM 1415 N N . LEU A 1 178 ? -15.746 -5.096 7.743 1.00 97.81 178 LEU A N 1
ATOM 1416 C CA . LEU A 1 178 ? -14.709 -5.498 8.696 1.00 97.81 178 LEU A CA 1
ATOM 1417 C C . LEU A 1 178 ? -13.332 -5.044 8.205 1.00 97.81 178 LEU A C 1
ATOM 1419 O O . LEU A 1 178 ? -12.958 -5.311 7.055 1.00 97.81 178 LEU A O 1
ATOM 1423 N N . ALA A 1 179 ? -12.577 -4.407 9.091 1.00 98.31 179 ALA A N 1
ATOM 1424 C CA . ALA A 1 179 ? -11.161 -4.127 8.915 1.00 98.31 179 ALA A CA 1
ATOM 1425 C C . ALA A 1 179 ? -10.328 -4.732 10.053 1.00 98.31 179 ALA A C 1
ATOM 1427 O O . ALA A 1 179 ? -10.832 -4.936 11.159 1.00 98.31 179 ALA A O 1
ATOM 1428 N N . ILE A 1 180 ? -9.063 -5.022 9.770 1.00 98.62 180 ILE A N 1
ATOM 1429 C CA . ILE A 1 180 ? -8.058 -5.448 10.742 1.00 98.62 180 ILE A CA 1
ATOM 1430 C C . ILE A 1 180 ? -6.875 -4.486 10.635 1.00 98.62 180 ILE A C 1
ATOM 1432 O O . ILE A 1 180 ? -6.433 -4.177 9.529 1.00 98.62 180 ILE A O 1
ATOM 1436 N N . THR A 1 181 ? -6.395 -4.032 11.784 1.00 98.69 181 THR A N 1
ATOM 1437 C CA . THR A 1 181 ? -5.223 -3.166 11.964 1.00 98.69 181 THR A CA 1
ATOM 1438 C C . THR A 1 181 ? -4.445 -3.652 13.184 1.00 98.69 181 THR A C 1
ATOM 1440 O O . THR A 1 181 ? -4.953 -4.492 13.936 1.00 98.69 181 THR A O 1
ATOM 1443 N N . THR A 1 182 ? -3.248 -3.126 13.433 1.00 98.62 182 THR A N 1
ATOM 1444 C CA . THR A 1 182 ? -2.578 -3.312 14.729 1.00 98.62 182 THR A CA 1
ATOM 1445 C C . THR A 1 182 ? -2.734 -2.105 15.655 1.00 98.62 182 THR A C 1
ATOM 1447 O O . THR A 1 182 ? -3.147 -1.024 15.222 1.00 98.62 182 THR A O 1
ATOM 1450 N N . GLN A 1 183 ? -2.375 -2.285 16.930 1.00 98.31 183 GLN A N 1
ATOM 1451 C CA . GLN A 1 183 ? -2.303 -1.220 17.936 1.00 98.31 183 GLN A CA 1
ATOM 1452 C C . GLN A 1 183 ? -1.404 -0.053 17.490 1.00 98.31 183 GLN A C 1
ATOM 1454 O O . GLN A 1 183 ? -1.687 1.094 17.826 1.00 98.31 183 GLN A O 1
ATOM 1459 N N . ALA A 1 184 ? -0.399 -0.313 16.643 1.00 97.81 184 ALA A N 1
ATOM 1460 C CA . ALA A 1 184 ? 0.485 0.723 16.112 1.00 97.81 184 ALA A CA 1
ATOM 1461 C C . ALA A 1 184 ? -0.281 1.838 15.378 1.00 97.81 184 ALA A C 1
ATOM 1463 O O . ALA A 1 184 ? 0.038 3.008 15.554 1.00 97.81 184 ALA A O 1
ATOM 1464 N N . THR A 1 185 ? -1.346 1.519 14.632 1.00 98.12 185 THR A N 1
ATOM 1465 C CA . THR A 1 185 ? -2.161 2.550 13.964 1.00 98.12 185 THR A CA 1
ATOM 1466 C C . THR A 1 185 ? -2.867 3.470 14.957 1.00 98.12 185 THR A C 1
ATOM 1468 O O . THR A 1 185 ? -3.000 4.662 14.678 1.00 98.12 185 THR A O 1
ATOM 1471 N N . LEU A 1 186 ? -3.320 2.955 16.103 1.00 98.38 186 LEU A N 1
ATOM 1472 C CA . LEU A 1 186 ? -3.921 3.796 17.140 1.00 98.38 186 LEU A CA 1
ATOM 1473 C C . LEU A 1 186 ? -2.850 4.656 17.815 1.00 98.38 186 LEU A C 1
ATOM 1475 O O . LEU A 1 186 ? -2.995 5.875 17.848 1.00 98.38 186 LEU A O 1
ATOM 1479 N N . ASP A 1 187 ? -1.744 4.049 18.247 1.00 97.88 187 ASP A N 1
ATOM 1480 C CA . ASP A 1 187 ? -0.651 4.739 18.942 1.00 97.88 187 ASP A CA 1
ATOM 1481 C C . ASP A 1 187 ? -0.045 5.869 18.086 1.00 97.88 187 ASP A C 1
ATOM 1483 O O . ASP A 1 187 ? 0.200 6.980 18.568 1.00 97.88 187 ASP A O 1
ATOM 1487 N N . GLU A 1 188 ? 0.157 5.619 16.790 1.00 96.12 188 GLU A N 1
ATOM 1488 C CA . GLU A 1 188 ? 0.674 6.608 15.843 1.00 96.12 188 GLU A CA 1
ATOM 1489 C C . GLU A 1 188 ? -0.283 7.784 15.652 1.00 96.12 188 GLU A C 1
ATOM 1491 O O . GLU A 1 188 ? 0.155 8.934 15.609 1.00 96.12 188 GLU A O 1
ATOM 1496 N N . ASN A 1 189 ? -1.589 7.533 15.552 1.00 97.69 189 ASN A N 1
ATOM 1497 C CA . ASN A 1 189 ? -2.578 8.602 15.420 1.00 97.69 189 ASN A CA 1
ATOM 1498 C C . ASN A 1 189 ? -2.799 9.342 16.751 1.00 97.69 189 ASN A C 1
ATOM 1500 O O . ASN A 1 189 ? -2.955 10.567 16.748 1.00 97.69 189 ASN A O 1
ATOM 1504 N N . GLN A 1 190 ? -2.675 8.657 17.889 1.00 97.56 190 GLN A N 1
ATOM 1505 C CA . GLN A 1 190 ? -2.671 9.270 19.217 1.00 97.56 190 GLN A CA 1
ATOM 1506 C C . GLN A 1 190 ? -1.498 10.233 19.396 1.00 97.56 190 GLN A C 1
ATOM 1508 O O . GLN A 1 190 ? -1.690 11.362 19.859 1.00 97.56 190 GLN A O 1
ATOM 1513 N N . ALA A 1 191 ? -0.300 9.857 18.942 1.00 95.56 191 ALA A N 1
ATOM 1514 C CA . ALA A 1 191 ? 0.863 10.746 18.921 1.00 95.56 191 ALA A CA 1
ATOM 1515 C C . ALA A 1 191 ? 0.645 12.004 18.052 1.00 95.56 191 ALA A C 1
ATOM 1517 O O . ALA A 1 191 ? 1.321 13.018 18.245 1.00 95.56 191 ALA A O 1
ATOM 1518 N N . ARG A 1 192 ? -0.325 11.963 17.129 1.00 93.06 192 ARG A N 1
ATOM 1519 C CA . ARG A 1 192 ? -0.743 13.073 16.253 1.00 93.06 192 ARG A CA 1
ATOM 1520 C C . ARG A 1 192 ? -1.952 13.846 16.789 1.00 93.06 192 ARG A C 1
ATOM 1522 O O . ARG A 1 192 ? -2.414 14.784 16.141 1.00 93.06 192 ARG A O 1
ATOM 1529 N N . GLY A 1 193 ? -2.434 13.497 17.981 1.00 95.50 193 GLY A N 1
ATOM 1530 C CA . GLY A 1 193 ? -3.536 14.177 18.658 1.00 95.50 193 GLY A CA 1
ATOM 1531 C C . GLY A 1 193 ? -4.930 13.661 18.300 1.00 95.50 193 GLY A C 1
ATOM 1532 O O . GLY A 1 193 ? -5.900 14.357 18.593 1.00 95.50 193 GLY A O 1
ATOM 1533 N N . LEU A 1 194 ? -5.041 12.481 17.680 1.00 96.25 194 LEU A N 1
ATOM 1534 C CA . LEU A 1 194 ? -6.314 11.785 17.488 1.00 96.25 194 LEU A CA 1
ATOM 1535 C C . LEU A 1 194 ? -6.536 10.767 18.608 1.00 96.25 194 LEU A C 1
ATOM 1537 O O . LEU A 1 194 ? -5.753 9.841 18.770 1.00 96.25 194 LEU A O 1
ATOM 1541 N N . GLU A 1 195 ? -7.626 10.893 19.354 1.00 97.25 195 GLU A N 1
ATOM 1542 C CA . GLU A 1 195 ? -8.062 9.832 20.266 1.00 97.25 195 GLU A CA 1
ATOM 1543 C C . GLU A 1 195 ? -8.440 8.563 19.478 1.00 97.25 195 GLU A C 1
ATOM 1545 O O . GLU A 1 195 ? -8.835 8.638 18.309 1.00 97.25 195 GLU A O 1
ATOM 1550 N N . ASP A 1 196 ? -8.364 7.392 20.112 1.00 97.50 196 ASP A N 1
ATOM 1551 C CA . ASP A 1 196 ? -8.652 6.105 19.463 1.00 97.50 196 ASP A CA 1
ATOM 1552 C C . ASP A 1 196 ? -10.023 6.109 18.770 1.00 97.50 196 ASP A C 1
ATOM 1554 O O . ASP A 1 196 ? -10.128 5.762 17.594 1.00 97.50 196 ASP A O 1
ATOM 1558 N N . ASP A 1 197 ? -11.062 6.613 19.443 1.00 96.31 197 ASP A N 1
ATOM 1559 C CA . ASP A 1 197 ? -12.415 6.723 18.883 1.00 96.31 197 ASP A CA 1
ATOM 1560 C C . ASP A 1 197 ? -12.470 7.626 17.635 1.00 96.31 197 ASP A C 1
ATOM 1562 O O . ASP A 1 197 ? -13.239 7.364 16.709 1.00 96.31 197 ASP A O 1
ATOM 1566 N N . GLN A 1 198 ? -11.636 8.669 17.568 1.00 96.62 198 GLN A N 1
ATOM 1567 C CA . GLN A 1 198 ? -11.537 9.544 16.396 1.00 96.62 198 GLN A CA 1
ATOM 1568 C C . GLN A 1 198 ? -10.848 8.832 15.230 1.00 96.62 198 GLN A C 1
ATOM 1570 O O . GLN A 1 198 ? -11.282 8.958 14.084 1.00 96.62 198 GLN A O 1
ATOM 1575 N N . THR A 1 199 ? -9.804 8.052 15.517 1.00 97.62 199 THR A N 1
ATOM 1576 C CA . THR A 1 199 ? -9.123 7.207 14.528 1.00 97.62 199 THR A CA 1
ATOM 1577 C C . THR A 1 199 ? -10.095 6.175 13.953 1.00 97.62 199 THR A C 1
ATOM 1579 O O . THR A 1 199 ? -10.232 6.058 12.733 1.00 97.62 199 THR A O 1
ATOM 1582 N N . LEU A 1 200 ? -10.853 5.490 14.814 1.00 96.88 200 LEU A N 1
ATOM 1583 C CA . LEU A 1 200 ? -11.870 4.517 14.410 1.00 96.88 200 LEU A CA 1
ATOM 1584 C C . LEU A 1 200 ? -13.017 5.158 13.604 1.00 96.88 200 LEU A C 1
ATOM 1586 O O . LEU A 1 200 ? -13.449 4.580 12.602 1.00 96.88 200 LEU A O 1
ATOM 1590 N N . ASP A 1 201 ? -13.477 6.362 13.967 1.00 95.12 201 ASP A N 1
ATOM 1591 C CA . ASP A 1 201 ? -14.482 7.111 13.191 1.00 95.12 201 ASP A CA 1
ATOM 1592 C C . ASP A 1 201 ? -13.972 7.462 11.784 1.00 95.12 201 ASP A C 1
ATOM 1594 O O . ASP A 1 201 ? -14.681 7.276 10.789 1.00 95.12 201 ASP A O 1
ATOM 1598 N N . LEU A 1 202 ? -12.716 7.902 11.664 1.00 96.06 202 LEU A N 1
ATOM 1599 C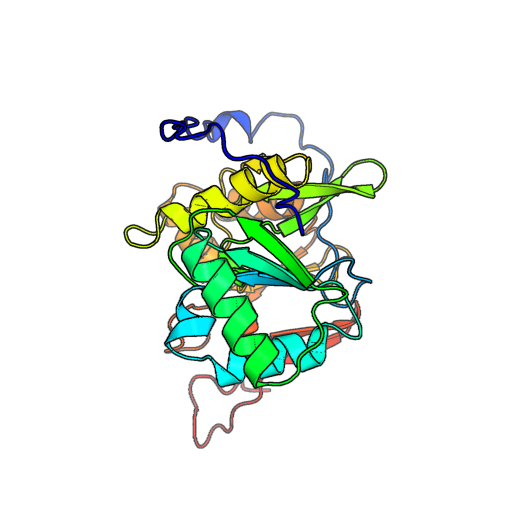 CA . LEU A 1 202 ? -12.096 8.199 10.371 1.00 96.06 202 LEU A CA 1
ATOM 1600 C C . LEU A 1 202 ? -11.944 6.933 9.510 1.00 96.06 202 LEU A C 1
ATOM 1602 O O . LEU A 1 202 ? -12.264 6.972 8.315 1.00 96.06 202 LEU A O 1
ATOM 1606 N N . LEU A 1 203 ? -11.547 5.799 10.100 1.00 97.06 203 LEU A N 1
ATOM 1607 C CA . LEU A 1 203 ? -11.513 4.504 9.407 1.00 97.06 203 LEU A CA 1
ATOM 1608 C C . LEU A 1 203 ? -12.909 4.090 8.911 1.00 97.06 203 LEU A C 1
ATOM 1610 O O . LEU A 1 203 ? -13.077 3.705 7.749 1.00 97.06 203 LEU A O 1
ATOM 1614 N N . SER A 1 204 ? -13.937 4.248 9.742 1.00 95.06 204 SER A N 1
ATOM 1615 C CA . SER A 1 204 ? -15.327 3.982 9.356 1.00 95.06 204 SER A CA 1
ATOM 1616 C C . SER A 1 204 ? -15.787 4.877 8.203 1.00 95.06 204 SER A C 1
ATOM 1618 O O . SER A 1 204 ? -16.314 4.406 7.190 1.00 95.06 204 SER A O 1
ATOM 1620 N N . ARG A 1 205 ? -15.524 6.181 8.295 1.00 92.44 205 ARG A N 1
ATOM 1621 C CA . ARG A 1 205 ? -16.008 7.180 7.337 1.00 92.44 205 ARG A CA 1
ATOM 1622 C C . ARG A 1 205 ? -15.355 7.083 5.960 1.00 92.44 205 ARG A C 1
ATOM 1624 O O . ARG A 1 205 ? -16.047 7.305 4.957 1.00 92.44 205 ARG A O 1
ATOM 1631 N N . TYR A 1 206 ? -14.050 6.810 5.913 1.00 94.62 206 TYR A N 1
ATOM 1632 C CA . TYR A 1 206 ? -13.248 6.863 4.685 1.00 94.62 206 TYR A CA 1
ATOM 1633 C C . TYR A 1 206 ? -12.901 5.498 4.100 1.00 94.62 206 TYR A C 1
ATOM 1635 O O . TYR A 1 206 ? -12.853 5.366 2.879 1.00 94.62 206 TYR A O 1
ATOM 1643 N N . TYR A 1 207 ? -12.732 4.479 4.936 1.00 96.12 207 TYR A N 1
ATOM 1644 C CA . TYR A 1 207 ? -12.428 3.122 4.477 1.00 96.12 207 TYR A CA 1
ATOM 1645 C C . TYR A 1 207 ? -13.644 2.198 4.541 1.00 96.12 207 TYR A C 1
ATOM 1647 O O . TYR A 1 207 ? -13.649 1.129 3.930 1.00 96.12 207 TYR A O 1
ATOM 1655 N N . GLY A 1 208 ? -14.718 2.626 5.204 1.00 95.06 208 GLY A N 1
ATOM 1656 C CA . GLY A 1 208 ? -15.928 1.834 5.344 1.00 95.06 208 GLY A CA 1
ATOM 1657 C C . GLY A 1 208 ? -15.807 0.735 6.395 1.00 95.06 208 GLY A C 1
ATOM 1658 O O . GLY A 1 208 ? -16.520 -0.259 6.287 1.00 95.06 208 GLY A O 1
ATOM 1659 N N . ALA A 1 209 ? -14.920 0.890 7.379 1.00 96.31 209 ALA A N 1
ATOM 1660 C CA . ALA A 1 209 ? -14.757 -0.054 8.478 1.00 96.31 209 ALA A CA 1
ATOM 1661 C C . ALA A 1 209 ? -15.850 0.140 9.548 1.00 96.31 209 ALA A C 1
ATOM 1663 O O . ALA A 1 209 ? -15.715 0.946 10.461 1.00 96.31 209 ALA A O 1
ATOM 1664 N N . GLU A 1 210 ? -16.950 -0.600 9.427 1.00 94.94 210 GLU A N 1
ATOM 1665 C CA . GLU A 1 210 ? -18.028 -0.658 10.428 1.00 94.94 210 GLU A CA 1
ATOM 1666 C C . GLU A 1 210 ? -17.570 -1.339 11.724 1.00 94.94 210 GLU A C 1
ATOM 1668 O O . GLU A 1 210 ? -18.017 -0.984 12.813 1.00 94.94 210 GLU A O 1
ATOM 1673 N N . GLN A 1 211 ? -16.664 -2.308 11.596 1.00 96.75 211 GLN A N 1
ATOM 1674 C CA . GLN A 1 211 ? -15.981 -2.963 12.697 1.00 96.75 211 GLN A CA 1
ATOM 1675 C C . GLN A 1 211 ? -14.481 -2.980 12.409 1.00 96.75 211 GLN A C 1
ATOM 1677 O O . GLN A 1 211 ? -14.053 -3.388 11.328 1.00 96.75 211 GLN A O 1
ATOM 1682 N N . VAL A 1 212 ? -13.686 -2.586 13.399 1.00 98.31 212 VAL A N 1
ATOM 1683 C CA . VAL A 1 212 ? -12.224 -2.659 13.353 1.00 98.31 212 VAL A CA 1
ATOM 1684 C C . VAL A 1 212 ? -11.764 -3.652 14.412 1.00 98.31 212 VAL A C 1
ATOM 1686 O O . VAL A 1 212 ? -12.110 -3.52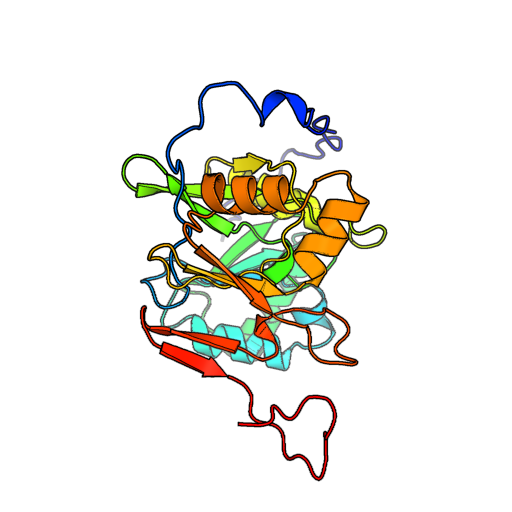5 15.585 1.00 98.31 212 VAL A O 1
ATOM 1689 N N . VAL A 1 213 ? -11.010 -4.664 13.993 1.00 98.25 213 VAL A N 1
ATOM 1690 C CA . VAL A 1 213 ? -10.285 -5.564 14.892 1.00 98.25 213 VAL A CA 1
ATOM 1691 C C . VAL A 1 213 ? -8.872 -5.023 15.030 1.00 98.25 213 VAL A C 1
ATOM 1693 O O . VAL A 1 213 ? -8.144 -4.942 14.044 1.00 98.25 213 VAL A O 1
ATOM 1696 N N . VAL A 1 214 ? -8.504 -4.649 16.251 1.00 98.44 214 VAL A N 1
ATOM 1697 C CA . VAL A 1 214 ? -7.163 -4.166 16.584 1.00 98.44 214 VAL A CA 1
ATOM 1698 C C . VAL A 1 214 ? -6.386 -5.331 17.187 1.00 98.44 214 VAL A C 1
ATOM 1700 O O . VAL A 1 214 ? -6.826 -5.920 18.175 1.00 98.44 214 VAL A O 1
ATOM 1703 N N . LEU A 1 215 ? -5.283 -5.709 16.548 1.00 97.25 215 LEU A N 1
ATOM 1704 C CA . LEU A 1 215 ? -4.395 -6.782 16.992 1.00 97.25 215 LEU A CA 1
ATOM 1705 C C . LEU A 1 215 ? -3.103 -6.208 17.577 1.00 97.25 215 LEU A C 1
ATOM 1707 O O . LEU A 1 215 ? -2.699 -5.093 17.257 1.00 97.25 215 LEU A O 1
ATOM 1711 N N . GLU A 1 216 ? -2.411 -6.995 18.389 1.00 96.12 216 GLU A N 1
ATOM 1712 C CA . GLU A 1 216 ? -1.030 -6.671 18.742 1.00 96.12 216 GLU A CA 1
ATOM 1713 C C . GLU A 1 216 ? -0.112 -6.948 17.539 1.00 96.12 216 GLU A C 1
ATOM 1715 O O . GLU A 1 216 ? -0.308 -7.955 16.846 1.00 96.12 216 GLU A O 1
ATOM 1720 N N . PRO A 1 217 ? 0.877 -6.083 17.260 1.00 96.62 217 PRO A N 1
ATOM 1721 C CA . PRO A 1 217 ? 1.875 -6.363 16.239 1.00 96.62 217 PRO A CA 1
ATOM 1722 C C . PRO A 1 217 ? 2.792 -7.517 16.662 1.00 96.62 217 PRO A C 1
ATOM 1724 O O . PRO A 1 217 ? 2.942 -7.820 17.849 1.00 96.62 217 PRO A O 1
ATOM 1727 N N . LEU A 1 218 ? 3.462 -8.142 15.690 1.00 95.44 218 LEU A N 1
ATOM 1728 C CA . LEU A 1 218 ? 4.503 -9.122 15.997 1.00 95.44 218 LEU A CA 1
ATOM 1729 C C . LEU A 1 218 ? 5.664 -8.454 16.737 1.00 95.44 218 LEU A C 1
ATOM 1731 O O . LEU A 1 218 ? 6.208 -7.436 16.301 1.00 95.44 218 LEU A O 1
ATOM 1735 N N . PHE A 1 219 ? 6.114 -9.075 17.821 1.00 94.69 219 PHE A N 1
ATOM 1736 C CA . PHE A 1 219 ? 7.281 -8.610 18.549 1.00 94.69 219 PHE A CA 1
ATOM 1737 C C . PHE A 1 219 ? 8.530 -8.672 17.660 1.00 94.69 219 PHE A C 1
ATOM 1739 O O . PHE A 1 219 ? 8.904 -9.736 17.162 1.00 94.69 219 PHE A O 1
ATOM 1746 N N . GLY A 1 220 ? 9.201 -7.528 17.509 1.00 93.25 220 GLY A N 1
ATOM 1747 C CA . GLY A 1 220 ? 10.447 -7.401 16.749 1.00 93.25 220 GLY A CA 1
ATOM 1748 C C . GLY A 1 220 ? 10.273 -7.245 15.236 1.00 93.25 220 GLY A C 1
ATOM 1749 O O . GLY A 1 220 ? 11.280 -7.115 14.540 1.00 93.25 220 GLY A O 1
ATOM 1750 N N . GLU A 1 221 ? 9.041 -7.228 14.723 1.00 95.31 221 GLU A N 1
ATOM 1751 C CA . GLU A 1 221 ? 8.768 -6.850 13.337 1.00 95.31 221 GLU A CA 1
ATOM 1752 C C . GLU A 1 221 ? 8.737 -5.307 13.246 1.00 95.31 221 GLU A C 1
ATOM 1754 O O . GLU A 1 221 ? 7.997 -4.667 13.994 1.00 95.31 221 GLU A O 1
ATOM 1759 N N . PRO A 1 222 ? 9.601 -4.682 12.424 1.00 94.31 222 PRO A N 1
ATOM 1760 C CA . PRO A 1 222 ? 9.848 -3.240 12.482 1.00 94.31 222 PRO A CA 1
ATOM 1761 C C . PRO A 1 222 ? 8.717 -2.362 11.941 1.00 94.31 222 PRO A C 1
ATOM 1763 O O . PRO A 1 222 ? 8.696 -1.179 12.277 1.00 94.31 222 PRO A O 1
ATOM 1766 N N . THR A 1 223 ? 7.831 -2.886 11.093 1.00 95.25 223 THR A N 1
ATOM 1767 C CA . THR A 1 223 ? 6.702 -2.109 10.553 1.00 95.25 223 THR A CA 1
ATOM 1768 C C . THR A 1 223 ? 5.515 -2.084 11.512 1.00 95.25 223 THR A C 1
ATOM 1770 O O . THR A 1 223 ? 4.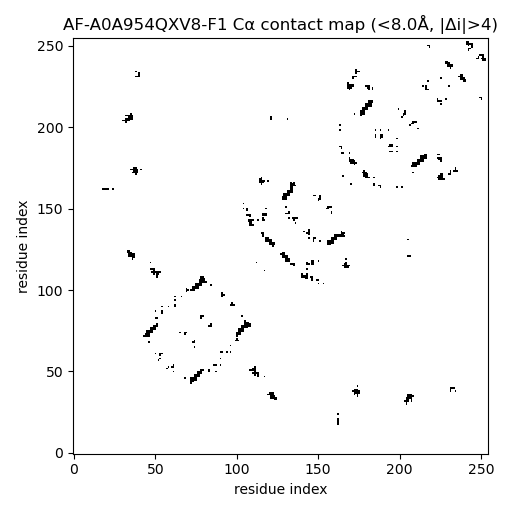733 -1.141 11.495 1.00 95.25 223 THR A O 1
ATOM 1773 N N . ALA A 1 224 ? 5.400 -3.099 12.374 1.00 97.06 224 ALA A N 1
ATOM 1774 C CA . ALA A 1 224 ? 4.232 -3.379 13.195 1.00 97.06 224 ALA A CA 1
ATOM 1775 C C . ALA A 1 224 ? 2.948 -3.600 12.368 1.00 97.06 224 ALA A C 1
ATOM 1777 O O . ALA A 1 224 ? 1.841 -3.436 12.889 1.00 97.06 224 ALA A O 1
ATOM 1778 N N . HIS A 1 225 ? 3.075 -3.969 11.089 1.00 98.44 225 HIS A N 1
ATOM 1779 C CA . HIS A 1 225 ? 1.946 -4.107 10.170 1.00 98.44 225 HIS A CA 1
ATOM 1780 C C . HIS A 1 225 ? 1.226 -5.448 10.313 1.00 98.44 225 HIS A C 1
ATOM 1782 O O . HIS A 1 225 ? 1.817 -6.485 10.629 1.00 98.44 225 HIS A O 1
ATOM 1788 N N . VAL A 1 226 ? -0.082 -5.433 10.050 1.00 98.38 226 VAL A N 1
ATOM 1789 C CA . VAL A 1 226 ? -0.917 -6.640 10.069 1.00 98.38 226 VAL A CA 1
ATOM 1790 C C . VAL A 1 226 ? -0.670 -7.564 8.867 1.00 98.38 226 VAL A C 1
ATOM 1792 O O . VAL A 1 226 ? -0.778 -8.786 9.008 1.00 98.38 226 VAL A O 1
ATOM 1795 N N . ASP A 1 227 ? -0.309 -7.032 7.696 1.00 98.12 227 ASP A N 1
ATOM 1796 C CA . ASP A 1 227 ? -0.065 -7.828 6.481 1.00 98.12 227 ASP A CA 1
ATOM 1797 C C . ASP A 1 227 ? 1.152 -8.765 6.589 1.00 98.12 227 ASP A C 1
ATOM 1799 O O . ASP A 1 227 ? 1.244 -9.762 5.867 1.00 98.12 227 ASP A O 1
ATOM 1803 N N . MET A 1 228 ? 2.021 -8.525 7.571 1.00 97.44 228 MET A N 1
ATOM 1804 C CA . MET A 1 228 ? 3.141 -9.396 7.916 1.00 97.44 228 MET A CA 1
ATOM 1805 C C . MET A 1 228 ? 2.705 -10.748 8.494 1.00 97.44 228 MET A C 1
ATOM 1807 O O . MET A 1 228 ? 3.489 -11.704 8.484 1.00 97.44 228 MET A O 1
ATOM 1811 N N . PHE A 1 229 ? 1.471 -10.862 8.996 1.00 96.69 229 PHE A N 1
ATOM 1812 C CA . PHE A 1 229 ? 0.996 -12.086 9.649 1.00 96.69 229 PHE A CA 1
ATOM 1813 C C . PHE A 1 229 ? -0.471 -12.439 9.415 1.00 96.69 229 PHE A C 1
ATOM 1815 O O . PHE A 1 229 ? -0.896 -13.510 9.855 1.00 96.69 229 PHE A O 1
ATOM 1822 N N . ALA A 1 230 ? -1.252 -11.612 8.722 1.00 97.06 230 ALA A N 1
ATOM 1823 C CA . ALA A 1 230 ? -2.626 -11.938 8.374 1.00 97.06 230 ALA A CA 1
ATOM 1824 C C . ALA A 1 230 ? -3.014 -11.434 6.979 1.00 97.06 230 ALA A C 1
ATOM 1826 O O . ALA A 1 230 ? -2.496 -10.443 6.483 1.00 97.06 230 ALA A O 1
ATOM 1827 N N . THR A 1 231 ? -3.963 -12.113 6.336 1.00 97.56 231 THR A N 1
ATOM 1828 C CA . THR A 1 231 ? -4.611 -11.618 5.113 1.00 97.56 231 THR A CA 1
ATOM 1829 C C . THR A 1 231 ? -6.006 -12.209 4.939 1.00 97.56 231 THR A C 1
ATOM 1831 O O . THR A 1 231 ? -6.264 -13.354 5.323 1.00 97.56 231 THR A O 1
ATOM 1834 N N . PHE A 1 232 ? -6.929 -11.448 4.349 1.00 98.31 232 PHE A N 1
ATOM 1835 C CA . PHE A 1 232 ? -8.236 -11.973 3.962 1.00 98.31 232 PHE A CA 1
ATOM 1836 C C . PHE A 1 232 ? -8.145 -12.728 2.633 1.00 98.31 232 PHE A C 1
ATOM 1838 O O . PHE A 1 232 ? -7.678 -12.192 1.633 1.00 98.31 232 PHE A O 1
ATOM 1845 N N . VAL A 1 233 ? -8.690 -13.946 2.592 1.00 97.50 233 VAL A N 1
ATOM 1846 C CA . VAL A 1 233 ? -8.803 -14.748 1.353 1.00 97.50 233 VAL A CA 1
ATOM 1847 C C . VAL A 1 233 ? -10.244 -14.875 0.854 1.00 97.50 233 VAL A C 1
ATOM 1849 O O . VAL A 1 233 ? -10.487 -15.294 -0.276 1.00 97.50 233 VAL A O 1
ATOM 1852 N N . SER A 1 234 ? -11.212 -14.508 1.692 1.00 97.44 234 SER A N 1
ATOM 1853 C CA . SER A 1 234 ? -12.606 -14.259 1.321 1.00 97.44 234 SER A CA 1
ATOM 1854 C C . SER A 1 234 ? -13.257 -13.353 2.365 1.00 97.44 234 SER A C 1
ATOM 1856 O O . SER A 1 234 ? -12.648 -13.022 3.382 1.00 97.44 234 SER A O 1
ATOM 1858 N N . SER A 1 235 ? -14.517 -12.966 2.154 1.00 96.50 235 SER A N 1
ATOM 1859 C CA . SER A 1 235 ? -15.234 -12.069 3.075 1.00 96.50 235 SER A CA 1
ATOM 1860 C C . SER A 1 235 ? -15.385 -12.614 4.502 1.00 96.50 235 SER A C 1
ATOM 1862 O O . SER A 1 235 ? -15.688 -11.856 5.419 1.00 96.50 235 SER A O 1
ATOM 1864 N N . ASP A 1 236 ? -15.210 -13.923 4.672 1.00 96.75 236 ASP A N 1
ATOM 1865 C CA . ASP A 1 236 ? -15.422 -14.695 5.897 1.00 96.75 236 ASP A CA 1
ATOM 1866 C C . ASP A 1 236 ? -14.201 -15.545 6.305 1.00 96.75 236 ASP A C 1
ATOM 1868 O O . ASP A 1 236 ? -14.318 -16.370 7.210 1.00 96.75 236 ASP A O 1
ATOM 1872 N N . LYS A 1 237 ? -13.047 -15.403 5.634 1.00 97.56 237 LYS A N 1
ATOM 1873 C CA . LYS A 1 237 ? -11.843 -16.202 5.923 1.00 97.56 237 LYS A CA 1
ATOM 1874 C C . LYS A 1 237 ? -10.594 -15.340 5.969 1.00 97.56 237 LYS A C 1
ATOM 1876 O O . LYS A 1 237 ? -10.320 -14.575 5.044 1.00 97.56 237 LYS A O 1
ATOM 1881 N N . VAL A 1 238 ? -9.810 -15.569 7.013 1.00 97.19 238 VAL A N 1
ATOM 1882 C CA . VAL A 1 238 ? -8.492 -14.976 7.225 1.00 97.19 238 VAL A CA 1
ATOM 1883 C C . VAL A 1 238 ? -7.465 -16.101 7.259 1.00 97.19 238 VAL A C 1
ATOM 1885 O O . VAL A 1 238 ? -7.694 -17.139 7.883 1.00 97.19 238 VAL A O 1
ATOM 1888 N N . VAL A 1 239 ? -6.346 -15.904 6.573 1.00 97.06 239 VAL A N 1
ATOM 1889 C CA . VAL A 1 239 ? -5.129 -16.691 6.768 1.00 97.06 239 VAL A CA 1
ATOM 1890 C C . VAL A 1 239 ? -4.283 -15.953 7.790 1.00 97.06 239 VAL A C 1
ATOM 1892 O O . VAL A 1 239 ? -4.069 -14.756 7.637 1.00 97.06 239 VAL A O 1
ATOM 1895 N N . VAL A 1 240 ? -3.817 -16.666 8.813 1.00 95.25 240 VAL A N 1
ATOM 1896 C CA . VAL A 1 240 ? -2.937 -16.127 9.853 1.00 95.25 240 VAL A CA 1
ATOM 1897 C C . VAL A 1 240 ? -1.648 -16.936 9.932 1.00 95.25 240 VAL A C 1
ATOM 1899 O O . VAL A 1 240 ? -1.656 -18.157 9.736 1.00 95.25 240 VAL A O 1
ATOM 1902 N N . GLY A 1 241 ? -0.543 -16.255 10.218 1.00 92.50 241 GLY A N 1
ATOM 1903 C CA . GLY A 1 241 ? 0.745 -16.872 10.493 1.00 92.50 241 GLY A CA 1
ATOM 1904 C C . GLY A 1 241 ? 0.664 -17.785 11.715 1.00 92.50 241 GLY A C 1
ATOM 1905 O O . GLY A 1 241 ? 0.063 -17.443 12.732 1.00 92.50 241 GLY A O 1
ATOM 1906 N N . ARG A 1 242 ? 1.274 -18.970 11.618 1.00 91.94 242 ARG A N 1
ATOM 1907 C CA . ARG A 1 242 ? 1.460 -19.878 12.753 1.00 91.94 242 ARG A CA 1
ATOM 1908 C C . ARG A 1 242 ? 2.948 -20.067 12.990 1.00 91.94 242 ARG A C 1
ATOM 1910 O O . ARG A 1 242 ? 3.648 -20.590 12.124 1.00 91.94 242 ARG A O 1
ATOM 1917 N N . TYR A 1 243 ? 3.394 -19.700 14.182 1.00 91.12 243 TYR A N 1
ATOM 1918 C CA . TYR A 1 243 ? 4.793 -19.773 14.580 1.00 91.12 243 TYR A CA 1
ATOM 1919 C C . TYR A 1 243 ? 5.030 -21.005 15.452 1.00 91.12 243 TYR A C 1
ATOM 1921 O O . TYR A 1 243 ? 4.174 -21.396 16.245 1.00 91.12 243 TYR A O 1
ATOM 1929 N N . ASP A 1 244 ? 6.173 -21.661 15.256 1.00 92.56 244 ASP A N 1
ATOM 1930 C CA . ASP A 1 244 ? 6.599 -22.781 16.093 1.00 92.56 244 ASP A CA 1
ATOM 1931 C C . ASP A 1 244 ? 7.025 -22.230 17.466 1.00 92.56 244 ASP A C 1
ATOM 1933 O O . ASP A 1 244 ? 8.025 -21.505 17.516 1.00 92.56 244 ASP A O 1
ATOM 1937 N N . PRO A 1 245 ? 6.338 -22.577 18.575 1.00 92.56 245 PRO A N 1
ATOM 1938 C CA . PRO A 1 245 ? 6.682 -22.066 19.902 1.00 92.56 245 PRO A CA 1
ATOM 1939 C C . PRO A 1 245 ? 8.114 -22.404 20.333 1.00 92.56 245 PRO A C 1
ATOM 1941 O O . PRO A 1 245 ? 8.687 -21.713 21.169 1.00 92.56 245 PRO A O 1
ATOM 1944 N N . ALA A 1 246 ? 8.726 -23.451 19.764 1.00 94.12 246 ALA A N 1
ATOM 1945 C CA . ALA A 1 246 ? 10.120 -23.794 20.045 1.00 94.12 246 ALA A CA 1
ATOM 1946 C C . ALA A 1 246 ? 11.129 -22.833 19.388 1.00 94.12 246 ALA A C 1
ATOM 1948 O O . ALA A 1 246 ? 12.305 -22.839 19.754 1.00 94.12 246 ALA A O 1
ATOM 1949 N N . ARG A 1 247 ? 10.697 -22.039 18.400 1.00 91.50 247 ARG A N 1
ATOM 1950 C CA . ARG A 1 247 ? 11.535 -21.088 17.652 1.00 91.50 247 ARG A CA 1
ATOM 1951 C C . ARG A 1 247 ? 11.182 -19.639 17.953 1.00 91.50 247 ARG A C 1
ATOM 1953 O O . ARG A 1 247 ? 12.087 -18.822 18.067 1.00 91.50 247 ARG A O 1
ATOM 1960 N N . ASP A 1 248 ? 9.894 -19.344 18.077 1.00 91.56 248 ASP A N 1
ATOM 1961 C CA . ASP A 1 248 ? 9.372 -18.008 18.347 1.00 91.56 248 ASP A CA 1
ATOM 1962 C C . ASP A 1 248 ? 8.227 -18.106 19.359 1.00 91.56 248 ASP A C 1
ATOM 1964 O O . ASP A 1 248 ? 7.047 -18.136 19.015 1.00 91.56 248 ASP A O 1
ATOM 1968 N N . PHE A 1 249 ? 8.600 -18.233 20.631 1.00 91.31 249 PHE A N 1
ATOM 1969 C CA . PHE A 1 249 ? 7.645 -18.386 21.726 1.00 91.31 249 PHE A CA 1
ATOM 1970 C C . PHE A 1 249 ? 6.859 -17.101 22.024 1.00 91.31 249 PHE A C 1
ATOM 1972 O O . PHE A 1 249 ? 5.837 -17.181 22.694 1.00 91.31 249 PHE A O 1
ATOM 1979 N N . ILE A 1 250 ? 7.345 -15.933 21.582 1.00 91.69 250 ILE A N 1
ATOM 1980 C CA . ILE A 1 250 ? 6.694 -14.641 21.841 1.00 91.69 250 ILE A CA 1
ATOM 1981 C C . ILE A 1 250 ? 5.535 -14.448 20.865 1.00 91.69 250 ILE A C 1
ATOM 1983 O O . ILE A 1 250 ? 4.443 -14.076 21.282 1.00 91.69 250 ILE A O 1
ATOM 1987 N N . ASN A 1 251 ? 5.762 -14.733 19.580 1.00 92.69 251 ASN A N 1
ATOM 1988 C CA . ASN A 1 251 ? 4.750 -14.547 18.539 1.00 92.69 251 ASN A CA 1
ATOM 1989 C C . ASN A 1 251 ? 3.872 -15.786 18.311 1.00 92.69 251 ASN A C 1
ATOM 1991 O O . ASN A 1 251 ? 2.867 -15.721 17.600 1.00 92.69 251 ASN A O 1
ATOM 1995 N N . ALA A 1 252 ? 4.226 -16.939 18.884 1.00 89.75 252 ALA A N 1
ATOM 1996 C CA . ALA A 1 252 ? 3.361 -18.107 18.851 1.00 89.75 252 ALA A CA 1
ATOM 1997 C C . ALA A 1 252 ? 2.113 -17.872 19.715 1.00 89.75 252 ALA A C 1
ATOM 1999 O O . ALA A 1 252 ? 2.177 -17.909 20.940 1.00 89.75 252 ALA A O 1
ATOM 2000 N N . ALA A 1 253 ? 0.962 -17.672 19.068 1.00 70.94 253 ALA A N 1
ATOM 2001 C CA . ALA A 1 253 ? -0.320 -17.628 19.758 1.00 70.94 253 ALA A CA 1
ATOM 2002 C C . ALA A 1 253 ? -0.586 -18.952 20.503 1.00 70.94 253 ALA A C 1
ATOM 2004 O O . ALA A 1 253 ? -0.466 -20.039 19.925 1.00 70.94 253 ALA A O 1
ATOM 2005 N N . GLU A 1 254 ? -0.983 -18.860 21.773 1.00 58.06 254 GLU A N 1
ATOM 2006 C CA . GLU A 1 254 ? -1.593 -19.977 22.493 1.00 58.06 254 GLU A CA 1
ATOM 2007 C C . GLU A 1 254 ? -3.028 -20.144 21.965 1.00 58.06 254 GLU A C 1
ATOM 2009 O O . GLU A 1 254 ? -3.873 -19.271 22.162 1.00 58.06 254 GLU A O 1
ATOM 2014 N N . PHE A 1 255 ? -3.284 -21.230 21.230 1.00 53.59 255 PHE A N 1
ATOM 2015 C CA . PHE A 1 255 ? -4.625 -21.613 20.773 1.00 53.59 255 PHE A CA 1
ATOM 2016 C C . PHE A 1 255 ? -5.278 -22.599 21.741 1.00 53.59 255 PHE A C 1
ATOM 2018 O O . PHE A 1 255 ? -4.566 -23.526 22.197 1.00 53.59 255 PHE A O 1
#

Nearest PDB structures (foldseek):
  4ytg-assembly1_A  TM=9.374E-01  e=2.275E-15  Porphyromonas gingivalis W83
  6i0x-assembly1_A  TM=9.416E-01  e=9.115E-15  Porphyromonas gingivalis W83
  5ak7-assembly1_A  TM=9.093E-01  e=7.543E-15  Porphyromonas gingivalis
  5ak8-assembly1_A  TM=8.797E-01  e=5.166E-15  Porphyromonas gingivalis
  4yt9-assembly1_A  TM=8.868E-01  e=2.664E-14  Porphyromonas gingivalis W83

Sequence (255 aa):
MVNPYGDEQLLRPHVQIPAPKLEEFFGPAAAKQRYRLPAEFDPQQGLLLACREMLDTLPELFVQIVRAARPHVPVVMLVNDNEQWRHAIELLDSHRIPHDNLHFVEIPHDTMWSRDYGPAIALGENRQPIALNAQYDSLTRVDDDDVPIGFGLQTRLKVISLPIRVDGGNLLTNGRGLAITTQATLDENQARGLEDDQTLDLLSRYYGAEQVVVLEPLFGEPTAHVDMFATFVSSDKVVVGRYDPARDFINAAEF

Secondary structure (DSSP, 8-state):
---SS-S----------PPPPGGGT--SS------BPPPTTS--S-EEEE-HHHHHT-HHHHHHHHHHHTTTS-EEEEESSHHHHHHHHHHHHHTT---TTEEEEE---S-S-HHHHS-EEEE-TTS-EEEEEEE---SS-TTGGGHHHHHHHHHTPEEEEEEEE--GGG-EE-SSSEEEEEHHHHHHHHHTT--HHHHHHHHHHHH--SEEEEEPPPTT-SS--STTTEEEEETTEEEE----TTT-TTTS---

Mean predicted aligned error: 7.18 Å

Foldseek 3Di:
DDDPDDPDDDPDDPPPPDQDDPVVVDDPDLDAQFKAQAAPQPDDAEDEWECPCCLVPVLVVVLVCCQVPQVPHQYEYEDQDPVSVVSNVVSCVVVVNDCPSYHYAHFDWDDGLCLFQPFRFIAGDPGATATEQEAPPDPRTVSSSCRSVSVCVRVVHHYDYDPAHTGNLQWGALRPQEIEGECVRQVVVVVVVAHSVRSVSSCCRHHVNNDYHYHAFDPPPVVSHPNVAWHDPHSPDMHGDADDCVVRVRRHDDD

Radius of gyration: 19.4 Å; Cα contacts (8 Å, |Δi|>4): 436; chains: 1; bounding box: 42×48×55 Å

Solvent-accessible surface area (backbone atoms only — not comparable to full-atom values): 14580 Å² total; per-residue (Å²): 134,81,75,93,69,72,96,72,89,76,93,66,75,85,75,80,71,76,79,73,60,71,72,81,75,67,58,102,63,88,65,70,70,52,21,34,30,63,20,85,78,48,93,72,84,57,46,81,43,32,40,57,52,32,59,80,76,34,43,68,58,45,50,50,51,51,68,66,40,35,89,79,34,36,34,38,33,36,23,63,43,73,65,54,45,48,50,53,50,54,57,33,52,77,69,70,49,76,68,72,51,56,44,80,44,80,38,60,54,62,59,42,61,40,61,34,41,36,48,51,65,18,28,37,86,89,67,46,69,29,30,36,31,43,43,58,85,39,94,86,35,62,41,31,47,48,34,19,56,48,48,18,68,77,70,71,38,53,62,44,80,47,98,45,58,50,45,45,45,33,54,48,41,40,46,74,30,43,28,41,28,17,49,56,53,46,56,58,30,40,78,71,74,35,54,62,69,55,51,51,50,51,40,20,33,56,43,24,29,78,41,74,47,73,38,82,47,54,83,89,50,90,82,34,36,36,58,84,44,38,48,61,77,45,77,88,40,69,52,66,70,83,51,57,55,92,81,37,58,83,68,24,77,90,128

pLDDT: mean 88.14, std 18.38, range [28.8, 98.69]